Protein AF-A0AAV0N7Y0-F1 (afdb_monomer_lite)

Structure (mmCIF, N/CA/C/O backbone):
data_AF-A0AAV0N7Y0-F1
#
_entry.id   AF-A0AAV0N7Y0-F1
#
loop_
_atom_site.group_PDB
_atom_site.id
_atom_site.type_symbol
_atom_site.label_atom_id
_atom_site.label_alt_id
_atom_site.label_comp_id
_atom_site.label_asym_id
_atom_site.label_entity_id
_atom_site.label_seq_id
_atom_site.pdbx_PDB_ins_code
_atom_site.Cartn_x
_atom_site.Cartn_y
_atom_site.Cartn_z
_atom_site.occupancy
_atom_site.B_iso_or_equiv
_atom_site.auth_seq_id
_atom_site.auth_comp_id
_atom_site.auth_asym_id
_atom_site.auth_atom_id
_atom_site.pdbx_PDB_model_num
ATOM 1 N N . MET A 1 1 ? -19.569 27.156 -58.249 1.00 40.91 1 MET A N 1
ATOM 2 C CA . MET A 1 1 ? -18.918 26.024 -58.933 1.00 40.91 1 MET A CA 1
ATOM 3 C C . MET A 1 1 ? -17.431 26.319 -58.830 1.00 40.91 1 MET A C 1
ATOM 5 O O . MET A 1 1 ? -16.962 27.196 -59.534 1.00 40.91 1 MET A O 1
ATOM 9 N N . ASP A 1 2 ? -16.701 25.845 -57.829 1.00 35.22 2 ASP A N 1
ATOM 10 C CA . ASP A 1 2 ? -16.903 24.637 -57.034 1.00 35.22 2 ASP A CA 1
ATOM 11 C C . ASP A 1 2 ? -16.453 24.830 -55.584 1.00 35.22 2 ASP A C 1
ATOM 13 O O . ASP A 1 2 ? -15.404 25.410 -55.304 1.00 35.22 2 ASP A O 1
ATOM 17 N N . ASP A 1 3 ? -17.285 24.317 -54.683 1.00 39.31 3 ASP A N 1
ATOM 18 C CA . ASP A 1 3 ? -16.983 24.005 -53.296 1.00 39.31 3 ASP A CA 1
ATOM 19 C C . ASP A 1 3 ? -15.839 22.985 -53.203 1.00 39.31 3 ASP A C 1
ATOM 21 O O . ASP A 1 3 ? -15.825 21.982 -53.925 1.00 39.31 3 ASP A O 1
ATOM 25 N N . LYS A 1 4 ? -14.909 23.177 -52.261 1.00 45.03 4 LYS A N 1
ATOM 26 C CA . LYS A 1 4 ? -14.109 22.057 -51.754 1.00 45.03 4 LYS A CA 1
ATOM 27 C C . LYS A 1 4 ? -13.771 22.201 -50.273 1.00 45.03 4 LYS A C 1
ATOM 29 O O . LYS A 1 4 ? -12.776 22.787 -49.864 1.00 45.03 4 LYS A O 1
ATOM 34 N N . ASP A 1 5 ? -14.739 21.678 -49.544 1.00 37.09 5 ASP A N 1
ATOM 35 C CA . ASP A 1 5 ? -14.763 21.005 -48.255 1.00 37.09 5 ASP A CA 1
ATOM 36 C C . ASP A 1 5 ? -13.450 20.547 -47.574 1.00 37.09 5 ASP A C 1
ATOM 38 O O . ASP A 1 5 ? -12.485 20.107 -48.197 1.00 37.09 5 ASP A O 1
ATOM 42 N N . GLU A 1 6 ? -13.567 20.599 -46.245 1.00 42.22 6 GLU A N 1
ATOM 43 C CA . GLU A 1 6 ? -12.956 19.840 -45.152 1.00 42.22 6 GLU A CA 1
ATOM 44 C C . GLU A 1 6 ? -11.446 19.583 -45.052 1.00 42.22 6 GLU A C 1
ATOM 46 O O . GLU A 1 6 ? -10.811 18.821 -45.777 1.00 42.22 6 GLU A O 1
ATOM 51 N N . GLY A 1 7 ? -10.932 20.043 -43.911 1.00 34.88 7 GLY A N 1
ATOM 52 C CA . GLY A 1 7 ? -9.791 19.454 -43.224 1.00 34.88 7 GLY A CA 1
ATOM 53 C C . GLY A 1 7 ? -9.837 19.745 -41.728 1.00 34.88 7 GLY A C 1
ATOM 54 O O . GLY A 1 7 ? -8.829 20.137 -41.147 1.00 34.88 7 GLY A O 1
ATOM 55 N N . ALA A 1 8 ? -11.012 19.618 -41.096 1.00 42.00 8 ALA A N 1
ATOM 56 C CA . ALA A 1 8 ? -11.146 19.716 -39.647 1.00 42.00 8 ALA A CA 1
ATOM 57 C C . ALA A 1 8 ? -10.314 18.602 -38.993 1.00 42.00 8 ALA A C 1
ATOM 59 O O . ALA A 1 8 ? -10.708 17.435 -38.959 1.00 42.00 8 ALA A O 1
ATOM 60 N N . GLY A 1 9 ? -9.136 18.968 -38.484 1.00 43.12 9 GLY A N 1
ATOM 61 C CA . GLY A 1 9 ? -8.268 18.096 -37.706 1.00 43.12 9 GLY A CA 1
ATOM 62 C C . GLY A 1 9 ? -8.980 17.627 -36.441 1.00 43.12 9 GLY A C 1
ATOM 63 O O . GLY A 1 9 ? -8.865 18.243 -35.382 1.00 43.12 9 GLY A O 1
ATOM 64 N N . LYS A 1 10 ? -9.723 16.521 -36.544 1.00 45.56 10 LYS A N 1
ATOM 65 C CA . LYS A 1 10 ? -10.312 15.812 -35.409 1.00 45.56 10 LYS A CA 1
ATOM 66 C C . LYS A 1 10 ? -9.172 15.369 -34.491 1.00 45.56 10 LYS A C 1
ATOM 68 O O . LYS A 1 10 ? -8.509 14.364 -34.741 1.00 45.56 10 LYS A O 1
ATOM 73 N N . LYS A 1 11 ? -8.945 16.119 -33.405 1.00 46.97 11 LYS A N 1
ATOM 74 C CA . LYS A 1 11 ? -8.174 15.657 -32.244 1.00 46.97 11 LYS A CA 1
ATOM 75 C C . LYS A 1 11 ? -8.834 14.360 -31.777 1.00 46.97 11 LYS A C 1
ATOM 77 O O . LYS A 1 11 ? -9.927 14.386 -31.220 1.00 46.97 11 LYS A O 1
ATOM 82 N N . ALA A 1 12 ? -8.204 13.224 -32.066 1.00 48.22 12 ALA A N 1
ATOM 83 C CA . ALA A 1 12 ? -8.712 11.916 -31.680 1.00 48.22 12 ALA A CA 1
ATOM 84 C C . ALA A 1 12 ? -8.751 11.823 -30.149 1.00 48.22 12 ALA A C 1
ATOM 86 O O . ALA A 1 12 ? -7.730 11.550 -29.508 1.00 48.22 12 ALA A O 1
ATOM 87 N N . ALA A 1 13 ? -9.931 12.076 -29.578 1.00 55.59 13 ALA A N 1
ATOM 88 C CA . ALA A 1 13 ? -10.216 11.852 -28.173 1.00 55.59 13 ALA A CA 1
ATOM 89 C C . ALA A 1 13 ? -9.782 10.428 -27.800 1.00 55.59 13 ALA A C 1
ATOM 91 O O . ALA A 1 13 ? -9.996 9.472 -28.548 1.00 55.59 13 ALA A O 1
ATOM 92 N N . SER A 1 14 ? -9.108 10.295 -26.660 1.00 56.81 14 SER A N 1
ATOM 93 C CA . SER A 1 14 ? -8.819 8.992 -26.072 1.00 56.81 14 SER A CA 1
ATOM 94 C C . SER A 1 14 ? -10.151 8.309 -25.771 1.00 56.81 14 SER A C 1
ATOM 96 O O . SER A 1 14 ? -10.854 8.721 -24.854 1.00 56.81 14 SER A O 1
ATOM 98 N N . THR A 1 15 ? -10.545 7.319 -26.572 1.00 56.69 15 THR A N 1
ATOM 99 C CA . THR A 1 15 ? -11.752 6.541 -26.299 1.00 56.69 15 THR A CA 1
ATOM 100 C C . THR A 1 15 ? -11.531 5.746 -25.008 1.00 56.69 15 THR A C 1
ATOM 102 O O . THR A 1 15 ? -10.514 5.055 -24.890 1.00 56.69 15 THR A O 1
ATOM 105 N N . PRO A 1 16 ? -12.424 5.857 -24.007 1.00 60.66 16 PRO A N 1
ATOM 106 C CA . PRO A 1 16 ? -12.258 5.148 -22.746 1.00 60.66 16 PRO A CA 1
ATOM 107 C C . PRO A 1 16 ? -12.269 3.637 -23.000 1.00 60.66 16 PRO A C 1
ATOM 109 O O . PRO A 1 16 ? -13.202 3.094 -23.595 1.00 60.66 16 PRO A O 1
ATOM 112 N N . PHE A 1 17 ? -11.215 2.961 -22.548 1.00 64.38 17 PHE A N 1
ATOM 113 C CA . PHE A 1 17 ? -11.078 1.512 -22.627 1.00 64.38 17 PHE A CA 1
ATOM 114 C C . PHE A 1 17 ? -11.907 0.929 -21.474 1.00 64.38 17 PHE A C 1
ATOM 116 O O . PHE A 1 17 ? -11.456 0.897 -20.338 1.00 64.38 17 PHE A O 1
ATOM 123 N N . PHE A 1 18 ? -13.155 0.547 -21.757 1.00 74.06 18 PHE A N 1
ATOM 124 C CA . PHE A 1 18 ? -14.150 0.053 -20.788 1.00 74.06 18 PHE A CA 1
ATOM 125 C C . PHE A 1 18 ? -14.751 1.120 -19.841 1.00 74.06 18 PHE A C 1
ATOM 127 O O . PHE A 1 18 ? -14.381 1.218 -18.670 1.00 74.06 18 PHE A O 1
ATOM 134 N N . PRO A 1 19 ? -15.773 1.878 -20.287 1.00 79.94 19 PRO A N 1
ATOM 135 C CA . PRO A 1 19 ? -16.382 2.969 -19.511 1.00 79.94 19 PRO A CA 1
ATOM 136 C C . PRO A 1 19 ? -17.184 2.526 -18.270 1.00 79.94 19 PRO A C 1
ATOM 138 O O . PRO A 1 19 ? -17.617 3.374 -17.489 1.00 79.94 19 PRO A O 1
ATOM 141 N N . SER A 1 20 ? -17.405 1.221 -18.090 1.00 87.50 20 SER A N 1
ATOM 142 C CA . SER A 1 20 ? -18.219 0.658 -17.002 1.00 87.50 20 SER A CA 1
ATOM 143 C C . SER A 1 20 ? -17.467 -0.319 -16.098 1.00 87.50 20 SER A C 1
ATOM 145 O O . SER A 1 20 ? -18.064 -0.822 -15.148 1.00 87.50 20 SER A O 1
ATOM 147 N N . LEU A 1 21 ? -16.188 -0.600 -16.374 1.00 91.19 21 LEU A N 1
ATOM 148 C CA . LEU A 1 21 ? -15.407 -1.553 -15.587 1.00 91.19 21 LEU A CA 1
ATOM 149 C C . LEU A 1 21 ? -15.168 -0.997 -14.177 1.00 91.19 21 LEU A C 1
ATOM 151 O O . LEU A 1 21 ? -14.601 0.085 -14.034 1.00 91.19 21 LEU A O 1
ATOM 155 N N . LYS A 1 22 ? -15.612 -1.740 -13.159 1.00 92.75 22 LYS A N 1
ATOM 156 C CA . LYS A 1 22 ? -15.460 -1.383 -11.738 1.00 92.75 22 LYS A CA 1
ATOM 157 C C . LYS A 1 22 ? -14.330 -2.136 -11.053 1.00 92.75 22 LYS A C 1
ATOM 159 O O . LYS A 1 22 ? -13.682 -1.597 -10.166 1.00 92.75 22 LYS A O 1
ATOM 164 N N . GLU A 1 23 ? -14.083 -3.363 -11.482 1.00 94.50 23 GLU A N 1
ATOM 165 C CA . GLU A 1 23 ? -13.099 -4.247 -10.871 1.00 94.50 23 GLU A CA 1
ATOM 166 C C . GLU A 1 23 ? -12.198 -4.794 -11.975 1.00 94.50 23 GLU A C 1
ATOM 168 O O . GLU A 1 23 ? -12.686 -5.212 -13.028 1.00 94.50 23 GLU A O 1
ATOM 173 N N . LEU A 1 24 ? -10.886 -4.731 -11.758 1.00 92.19 24 LEU A N 1
ATOM 174 C CA . LEU A 1 24 ? -9.880 -5.248 -12.675 1.00 92.19 24 LEU A CA 1
ATOM 175 C C . LEU A 1 24 ? -8.892 -6.101 -11.891 1.00 92.19 24 LEU A C 1
ATOM 177 O O . LEU A 1 24 ? -8.271 -5.628 -10.941 1.00 92.19 24 LEU A O 1
ATOM 181 N N . GLU A 1 25 ? -8.724 -7.334 -12.345 1.00 93.25 25 GLU A N 1
ATOM 182 C CA . GLU A 1 25 ? -7.765 -8.282 -11.803 1.00 93.25 25 GLU A CA 1
ATOM 183 C C . GLU A 1 25 ? -6.785 -8.702 -12.902 1.00 93.25 25 GLU A C 1
ATOM 185 O O . GLU A 1 25 ? -7.189 -9.108 -13.993 1.00 93.25 25 GLU A O 1
ATOM 190 N N . LEU A 1 26 ? -5.489 -8.566 -12.626 1.00 90.44 26 LEU A N 1
ATOM 191 C CA . LEU A 1 26 ? -4.397 -8.936 -13.521 1.00 90.44 26 LEU A CA 1
ATOM 192 C C . LEU A 1 26 ? -3.495 -9.927 -12.791 1.00 90.44 26 LEU A C 1
ATOM 194 O O . LEU A 1 26 ? -2.686 -9.537 -11.952 1.00 90.44 26 LEU A O 1
ATOM 198 N N . CYS A 1 27 ? -3.633 -11.206 -13.122 1.00 91.75 27 CYS A N 1
ATOM 199 C CA . CYS A 1 27 ? -2.904 -12.292 -12.477 1.00 91.75 27 CYS A CA 1
ATOM 200 C C . CYS A 1 27 ? -1.977 -12.975 -13.479 1.00 91.75 27 CYS A C 1
ATOM 202 O O . CYS A 1 27 ? -2.389 -13.289 -14.594 1.00 91.75 27 CYS A O 1
ATOM 204 N N . GLN A 1 28 ? -0.718 -13.192 -13.085 1.00 89.12 28 GLN A N 1
ATOM 205 C CA . GLN A 1 28 ? 0.275 -13.934 -13.873 1.00 89.12 28 GLN A CA 1
ATOM 206 C C . GLN A 1 28 ? 0.403 -13.409 -15.312 1.00 89.12 28 GLN A C 1
ATOM 208 O O . GLN A 1 28 ? 0.398 -14.166 -16.281 1.00 89.12 28 GLN A O 1
ATOM 213 N N . CYS A 1 29 ? 0.518 -12.086 -15.459 1.00 86.56 29 CYS A N 1
ATOM 214 C CA . CYS A 1 29 ? 0.685 -11.430 -16.755 1.00 86.56 29 CYS A CA 1
ATOM 215 C C . CYS A 1 29 ? 2.150 -10.972 -16.949 1.00 86.56 29 CYS A C 1
ATOM 217 O O . CYS A 1 29 ? 2.445 -9.776 -16.868 1.00 86.56 29 CYS A O 1
ATOM 219 N N . PRO A 1 30 ? 3.104 -11.880 -17.249 1.00 74.88 30 PRO A N 1
ATOM 220 C CA . PRO A 1 30 ? 4.544 -11.586 -17.249 1.00 74.88 30 PRO A CA 1
ATOM 221 C C . PRO A 1 30 ? 4.983 -10.635 -18.367 1.00 74.88 30 PRO A C 1
ATOM 223 O O . PRO A 1 30 ? 6.084 -10.098 -18.335 1.00 74.88 30 PRO A O 1
ATOM 226 N N . ARG A 1 31 ? 4.140 -10.423 -19.384 1.00 75.88 31 ARG A N 1
ATOM 227 C CA . ARG A 1 31 ? 4.418 -9.527 -20.518 1.00 75.88 31 ARG A CA 1
ATOM 228 C C . ARG A 1 31 ? 3.572 -8.257 -20.490 1.00 75.88 31 ARG A C 1
ATOM 230 O O . ARG A 1 31 ? 3.548 -7.542 -21.493 1.00 75.88 31 ARG A O 1
ATOM 237 N N . LEU A 1 32 ? 2.876 -7.986 -19.383 1.00 74.44 32 LEU A N 1
ATOM 238 C CA . LEU A 1 32 ? 2.017 -6.817 -19.241 1.00 74.44 32 LEU A CA 1
ATOM 239 C C . LEU A 1 32 ? 2.862 -5.541 -19.203 1.00 74.44 32 LEU A C 1
ATOM 241 O O . LEU A 1 32 ? 3.289 -5.068 -18.155 1.00 74.44 32 LEU A O 1
ATOM 245 N N . LYS A 1 33 ? 3.114 -4.990 -20.387 1.00 70.19 33 LYS A N 1
ATOM 246 C CA . LYS A 1 33 ? 3.787 -3.709 -20.567 1.00 70.19 33 LYS A CA 1
ATOM 247 C C . LYS A 1 33 ? 2.737 -2.620 -20.703 1.00 70.19 33 LYS A C 1
ATOM 249 O O . LYS A 1 33 ? 1.821 -2.719 -21.519 1.00 70.19 33 LYS A O 1
ATOM 254 N N . GLY A 1 34 ? 2.912 -1.553 -19.942 1.00 63.59 34 GLY A N 1
ATOM 255 C CA . GLY A 1 34 ? 2.112 -0.353 -20.093 1.00 63.59 34 GLY A CA 1
ATOM 256 C C . GLY A 1 34 ? 2.387 0.335 -21.429 1.00 63.59 34 GLY A C 1
ATOM 257 O O . GLY A 1 34 ? 3.542 0.508 -21.831 1.00 63.59 34 GLY A O 1
ATOM 258 N N . ARG A 1 35 ? 1.340 0.743 -22.152 1.00 60.12 35 ARG A N 1
ATOM 259 C CA . ARG A 1 35 ? 1.509 1.472 -23.415 1.00 60.12 35 ARG A CA 1
ATOM 260 C C . ARG A 1 35 ? 1.889 2.926 -23.116 1.00 60.12 35 ARG A C 1
ATOM 262 O O . ARG A 1 35 ? 1.034 3.739 -22.795 1.00 60.12 35 ARG A O 1
ATOM 269 N N . ARG A 1 36 ? 3.164 3.278 -23.317 1.00 56.12 36 ARG A N 1
ATOM 270 C CA . ARG A 1 36 ? 3.740 4.620 -23.056 1.00 56.12 36 ARG A CA 1
ATOM 271 C C . ARG A 1 36 ? 3.044 5.800 -23.760 1.00 56.12 36 ARG A C 1
ATOM 273 O O . ARG A 1 36 ? 3.288 6.939 -23.397 1.00 56.12 36 ARG A O 1
ATOM 280 N N . ARG A 1 37 ? 2.230 5.555 -24.798 1.00 58.44 37 ARG A N 1
ATOM 281 C CA . ARG A 1 37 ? 1.635 6.616 -25.638 1.00 58.44 37 ARG A CA 1
ATOM 282 C C . ARG A 1 37 ? 0.199 6.994 -25.273 1.00 58.44 37 ARG A C 1
ATOM 284 O O . ARG A 1 37 ? -0.217 8.090 -25.623 1.00 58.44 37 ARG A O 1
ATOM 291 N N . LYS A 1 38 ? -0.548 6.106 -24.607 1.00 62.09 38 LYS A N 1
ATOM 292 C CA . LYS A 1 38 ? -1.887 6.375 -24.057 1.00 62.09 38 LYS A CA 1
ATOM 293 C C . LYS A 1 38 ? -2.105 5.438 -22.864 1.00 62.09 38 LYS A C 1
ATOM 295 O O . LYS A 1 38 ? -2.168 4.227 -23.101 1.00 62.09 38 LYS A O 1
ATOM 300 N N . PRO A 1 39 ? -2.183 5.946 -21.621 1.00 64.50 39 PRO A N 1
ATOM 301 C CA . PRO A 1 39 ? -2.522 5.105 -20.483 1.00 64.50 39 PRO A CA 1
ATOM 302 C C . PRO A 1 39 ? -3.920 4.519 -20.699 1.00 64.50 39 PRO A C 1
ATOM 304 O O . PRO A 1 39 ? -4.818 5.204 -21.191 1.00 64.50 39 PRO A O 1
ATOM 307 N N . LEU A 1 40 ? -4.102 3.241 -20.360 1.00 72.38 40 LEU A N 1
ATOM 308 C CA . LEU A 1 40 ? -5.439 2.652 -20.323 1.00 72.38 40 LEU A CA 1
ATOM 309 C C . LEU A 1 40 ? -6.247 3.419 -19.276 1.00 72.38 40 LEU A C 1
ATOM 311 O O . LEU A 1 40 ? -5.793 3.561 -18.142 1.00 72.38 40 LEU A O 1
ATOM 315 N N . GLN A 1 41 ? -7.397 3.956 -19.676 1.00 76.06 41 GLN A N 1
ATOM 316 C CA . GLN A 1 41 ? -8.235 4.769 -18.806 1.00 76.06 41 GLN A CA 1
ATOM 317 C C . GLN A 1 41 ? -9.433 3.946 -18.353 1.00 76.06 41 GLN A C 1
ATOM 319 O O . GLN A 1 41 ? -10.264 3.572 -19.179 1.00 76.06 41 GLN A O 1
ATOM 324 N N . PHE A 1 42 ? -9.529 3.718 -17.045 1.00 86.19 42 PHE A N 1
ATOM 325 C CA . PHE A 1 42 ? -10.653 3.037 -16.414 1.00 86.19 42 PHE A CA 1
ATOM 326 C C . PHE A 1 42 ? -11.434 4.040 -15.549 1.00 86.19 42 PHE A C 1
ATOM 328 O O . PHE A 1 42 ? -11.169 4.180 -14.355 1.00 86.19 42 PHE A O 1
ATOM 335 N N . PRO A 1 43 ? -12.387 4.784 -16.138 1.00 84.12 43 PRO A N 1
ATOM 336 C CA . PRO A 1 43 ? -13.026 5.928 -15.483 1.00 84.12 43 PRO A CA 1
ATOM 337 C C . PRO A 1 43 ? -13.998 5.560 -14.355 1.00 84.12 43 PRO A C 1
ATOM 339 O O . PRO A 1 43 ? -14.485 6.463 -13.687 1.00 84.12 43 PRO A O 1
ATOM 342 N N . LYS A 1 44 ? -14.332 4.274 -14.178 1.00 88.94 44 LYS A N 1
ATOM 343 C CA . LYS A 1 44 ? -15.223 3.784 -13.111 1.00 88.94 44 LYS A CA 1
ATOM 344 C C . LYS A 1 44 ? -14.588 2.699 -12.245 1.00 88.94 44 LYS A C 1
ATOM 346 O O . LYS A 1 44 ? -15.304 2.035 -11.498 1.00 88.94 44 LYS A O 1
ATOM 351 N N . LEU A 1 45 ? -13.272 2.507 -12.349 1.00 91.25 45 LEU A N 1
ATOM 352 C CA . LEU A 1 45 ? -12.576 1.491 -11.570 1.00 91.25 45 LEU A CA 1
ATOM 353 C C . LEU A 1 45 ? -12.606 1.876 -10.093 1.00 91.25 45 LEU A C 1
ATOM 355 O O . LEU A 1 45 ? -12.212 2.989 -9.751 1.00 91.25 45 LEU A O 1
ATOM 359 N N . SER A 1 46 ? -13.064 0.960 -9.248 1.00 93.56 46 SER A N 1
ATOM 360 C CA . SER A 1 46 ? -13.082 1.071 -7.790 1.00 93.56 46 SER A CA 1
ATOM 361 C C . SER A 1 46 ? -12.145 0.059 -7.130 1.00 93.56 46 SER A C 1
ATOM 363 O O . SER A 1 46 ? -11.606 0.350 -6.062 1.00 93.56 46 SER A O 1
ATOM 365 N N . LYS A 1 47 ? -11.902 -1.095 -7.770 1.00 95.19 47 LYS A N 1
ATOM 366 C CA . LYS A 1 47 ? -10.964 -2.122 -7.296 1.00 95.19 47 LYS A CA 1
ATOM 367 C C . LYS A 1 47 ? -9.938 -2.505 -8.354 1.00 95.19 47 LYS A C 1
ATOM 369 O O . LYS A 1 47 ? -10.297 -2.775 -9.503 1.00 95.19 47 LYS A O 1
ATOM 374 N N . LEU A 1 48 ? -8.679 -2.590 -7.944 1.00 93.94 48 LEU A N 1
A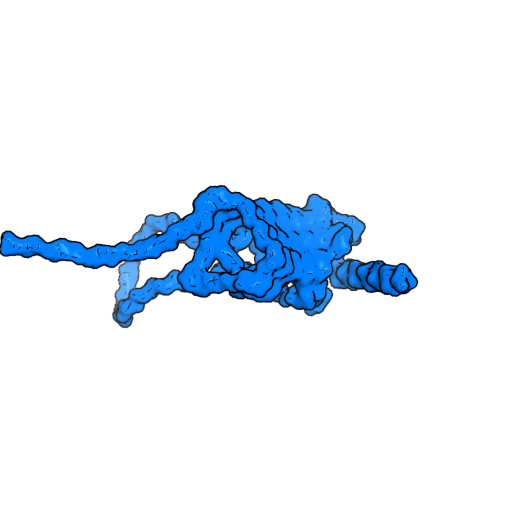TOM 375 C CA . LEU A 1 48 ? -7.570 -3.040 -8.776 1.00 93.94 48 LEU A CA 1
ATOM 376 C C . LEU A 1 48 ? -6.728 -4.067 -8.020 1.00 93.94 48 LEU A C 1
ATOM 378 O O . LEU A 1 48 ? -6.172 -3.757 -6.969 1.00 93.94 48 LEU A O 1
ATOM 382 N N . LEU A 1 49 ? -6.597 -5.264 -8.586 1.00 94.31 49 LEU A N 1
ATOM 383 C CA . LEU A 1 49 ? -5.707 -6.315 -8.100 1.00 94.31 49 LEU A CA 1
ATOM 384 C C . LEU A 1 49 ? -4.689 -6.645 -9.189 1.00 94.31 49 LEU A C 1
ATOM 386 O O . LEU A 1 49 ? -5.052 -6.958 -10.322 1.00 94.31 49 LEU A O 1
ATOM 390 N N . ILE A 1 50 ? -3.406 -6.578 -8.848 1.00 92.44 50 ILE A N 1
ATOM 391 C CA . ILE A 1 50 ? -2.304 -6.980 -9.721 1.00 92.44 50 ILE A CA 1
ATOM 392 C C . ILE A 1 50 ? -1.438 -7.988 -8.967 1.00 92.44 50 ILE A C 1
ATOM 394 O O . ILE A 1 50 ? -0.878 -7.664 -7.920 1.00 92.44 50 ILE A O 1
ATOM 398 N N . ALA A 1 51 ? -1.320 -9.204 -9.495 1.00 93.31 51 ALA A N 1
ATOM 399 C CA . ALA A 1 51 ? -0.550 -10.285 -8.895 1.00 93.31 51 ALA A CA 1
ATOM 400 C C . ALA A 1 51 ? 0.398 -10.945 -9.906 1.00 93.31 51 ALA A C 1
ATOM 402 O O . ALA A 1 51 ? 0.012 -11.238 -11.040 1.00 93.31 51 ALA A O 1
ATOM 403 N N . HIS A 1 52 ? 1.633 -11.229 -9.485 1.00 90.31 52 HIS A N 1
ATOM 404 C CA . HIS A 1 52 ? 2.638 -11.937 -10.291 1.00 90.31 52 HIS A CA 1
ATOM 405 C C . HIS A 1 52 ? 2.909 -11.272 -11.658 1.00 90.31 52 HIS A C 1
ATOM 407 O O . HIS A 1 52 ? 3.046 -11.941 -12.686 1.00 90.31 52 HIS A O 1
ATOM 413 N N . CYS A 1 53 ? 2.958 -9.935 -11.682 1.00 88.12 53 CYS A N 1
ATOM 414 C CA . CYS A 1 53 ? 3.180 -9.113 -12.874 1.00 88.12 53 CYS A CA 1
ATOM 415 C C . CYS A 1 53 ? 4.527 -8.372 -12.779 1.00 88.12 53 CYS A C 1
ATOM 417 O O . CYS A 1 53 ? 4.590 -7.159 -12.579 1.00 88.12 53 CYS A O 1
ATOM 419 N N . PHE A 1 54 ? 5.629 -9.110 -12.920 1.00 80.31 54 PHE A N 1
ATOM 420 C CA . PHE A 1 54 ? 6.987 -8.606 -12.660 1.00 80.31 54 PHE A CA 1
ATOM 421 C C . PHE A 1 54 ? 7.502 -7.563 -13.667 1.00 80.31 54 PHE A C 1
ATOM 423 O O . PHE A 1 54 ? 8.344 -6.743 -13.324 1.00 80.31 54 PHE A O 1
ATOM 430 N N . VAL A 1 55 ? 6.990 -7.559 -14.903 1.00 80.88 55 VAL A N 1
ATOM 431 C CA . VAL A 1 55 ? 7.427 -6.638 -15.978 1.00 80.88 55 VAL A CA 1
ATOM 432 C C . VAL A 1 55 ? 6.461 -5.455 -16.133 1.00 80.88 55 VAL A C 1
ATOM 434 O O . VAL A 1 55 ? 6.409 -4.812 -17.182 1.00 80.88 55 VAL A O 1
ATOM 437 N N . LEU A 1 56 ? 5.662 -5.161 -15.103 1.00 78.88 56 LEU A N 1
ATOM 438 C CA . LEU A 1 56 ? 4.755 -4.021 -15.130 1.00 78.88 56 LEU A CA 1
ATOM 439 C C . LEU A 1 56 ? 5.571 -2.724 -15.215 1.00 78.88 56 LEU A C 1
ATOM 441 O O . LEU A 1 56 ? 6.332 -2.396 -14.313 1.00 78.88 56 LEU A O 1
ATOM 445 N N . THR A 1 57 ? 5.421 -1.987 -16.317 1.00 77.06 57 THR A N 1
ATOM 446 C CA . THR A 1 57 ? 6.174 -0.742 -16.563 1.00 77.06 57 THR A CA 1
ATOM 447 C C . THR A 1 57 ? 5.365 0.530 -16.326 1.00 77.06 57 THR A C 1
ATOM 449 O O . THR A 1 57 ? 5.927 1.618 -16.396 1.00 77.06 57 THR A O 1
ATOM 452 N N . SER A 1 58 ? 4.045 0.426 -16.157 1.00 75.81 58 SER A N 1
ATOM 453 C CA . SER A 1 58 ? 3.186 1.548 -15.767 1.00 75.81 58 SER A CA 1
ATOM 454 C C . SER A 1 58 ? 1.854 1.041 -15.220 1.00 75.81 58 SER A C 1
ATOM 456 O O . SER A 1 58 ? 1.360 0.001 -15.658 1.00 75.81 58 SER A O 1
ATOM 458 N N . MET A 1 59 ? 1.244 1.812 -14.322 1.00 78.06 59 MET A N 1
ATOM 459 C CA . MET A 1 59 ? -0.134 1.601 -13.885 1.00 78.06 59 MET A CA 1
ATOM 460 C C . MET A 1 59 ? -1.114 2.202 -14.902 1.00 78.06 59 MET A C 1
ATOM 462 O O . MET A 1 59 ? -0.767 3.154 -15.611 1.00 78.06 59 MET A O 1
ATOM 466 N N . PRO A 1 60 ? -2.332 1.657 -15.025 1.00 75.62 60 PRO A N 1
ATOM 467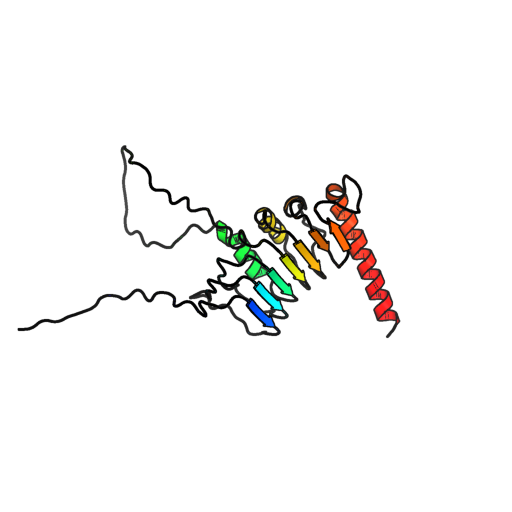 C CA . PRO A 1 60 ? -3.387 2.334 -15.761 1.00 75.62 60 PRO A CA 1
ATOM 468 C C . PRO A 1 60 ? -3.853 3.606 -15.036 1.00 75.62 60 PRO A C 1
ATOM 470 O O . PRO A 1 60 ? -3.571 3.805 -13.861 1.00 75.62 60 PRO A O 1
ATOM 473 N N . SER A 1 61 ? -4.586 4.475 -15.732 1.00 78.00 61 SER A N 1
ATOM 474 C CA . SER A 1 61 ? -5.233 5.629 -15.106 1.00 78.00 61 SER A CA 1
ATOM 475 C C . SER A 1 61 ? -6.585 5.208 -14.531 1.00 78.00 61 SER A C 1
ATOM 477 O O . SER A 1 61 ? -7.447 4.706 -15.258 1.00 78.00 61 SER A O 1
ATOM 479 N N . PHE A 1 62 ? -6.775 5.424 -13.232 1.00 84.31 62 PHE A N 1
ATOM 480 C CA . PHE A 1 62 ? -7.988 5.065 -12.494 1.00 84.31 62 PHE A CA 1
ATOM 481 C C . PHE A 1 62 ? -8.459 6.234 -11.615 1.00 84.31 62 PHE A C 1
ATOM 483 O O . PHE A 1 62 ? -8.373 6.186 -10.391 1.00 84.31 62 PHE A O 1
ATOM 490 N N . PRO A 1 63 ? -9.001 7.310 -12.211 1.00 79.88 63 PRO A N 1
ATOM 491 C CA . PRO A 1 63 ? -9.347 8.537 -11.489 1.00 79.88 63 PRO A CA 1
ATOM 492 C C . PRO A 1 63 ? -10.459 8.368 -10.445 1.00 79.88 63 PRO A C 1
ATOM 494 O O . PRO A 1 63 ? -10.827 9.353 -9.812 1.00 79.88 63 PRO A O 1
ATOM 497 N N . THR A 1 64 ? -11.042 7.180 -10.287 1.00 85.75 64 THR A N 1
ATOM 498 C CA . THR A 1 64 ? -12.126 6.870 -9.343 1.00 85.75 64 THR A CA 1
ATOM 499 C C . THR A 1 64 ? -11.782 5.750 -8.369 1.00 85.75 64 THR A C 1
ATOM 501 O O . THR A 1 64 ? -12.679 5.325 -7.653 1.00 85.75 64 THR A O 1
ATOM 504 N N . LEU A 1 65 ? -10.535 5.260 -8.345 1.00 90.69 65 LEU A N 1
ATOM 505 C CA . LEU A 1 65 ? -10.156 4.133 -7.492 1.00 90.69 65 LEU A CA 1
ATOM 506 C C . LEU A 1 65 ? -10.357 4.500 -6.020 1.00 90.69 65 LEU A C 1
ATOM 508 O O . LEU A 1 65 ? -9.564 5.250 -5.454 1.00 90.69 65 LEU A O 1
ATOM 512 N N . ASP A 1 66 ? -11.436 4.001 -5.424 1.00 91.88 66 ASP A N 1
ATOM 513 C CA . ASP A 1 66 ? -11.888 4.407 -4.097 1.00 91.88 66 ASP A CA 1
ATOM 514 C C . ASP A 1 66 ? -12.021 3.259 -3.101 1.00 91.88 66 ASP A C 1
ATOM 516 O O . ASP A 1 66 ? -12.008 3.479 -1.888 1.00 91.88 66 ASP A O 1
ATOM 520 N N . MET A 1 67 ? -12.104 2.025 -3.590 1.00 94.00 67 MET A N 1
ATOM 521 C CA . MET A 1 67 ? -12.330 0.867 -2.750 1.00 94.00 67 MET A CA 1
ATOM 522 C C . MET A 1 67 ? -11.016 0.178 -2.405 1.00 94.00 67 MET A C 1
ATOM 524 O O . MET A 1 67 ? -10.580 0.267 -1.261 1.00 94.00 67 MET A O 1
ATOM 528 N N . GLU A 1 68 ? -10.376 -0.495 -3.355 1.00 95.38 68 GLU A N 1
ATOM 529 C CA . GLU A 1 68 ? -9.264 -1.391 -3.029 1.00 95.38 68 GLU A CA 1
ATOM 530 C C . GLU A 1 68 ? -8.156 -1.370 -4.082 1.00 95.38 68 GLU A C 1
ATOM 532 O O . GLU A 1 68 ? -8.415 -1.447 -5.285 1.00 95.38 68 GLU A O 1
ATOM 537 N N . LEU A 1 69 ? -6.912 -1.313 -3.608 1.00 94.75 69 LEU A N 1
ATOM 538 C CA . LEU A 1 69 ? -5.716 -1.513 -4.412 1.00 94.75 69 LEU A CA 1
ATOM 539 C C . LEU A 1 69 ? -4.876 -2.636 -3.803 1.00 94.75 69 LEU A C 1
ATOM 541 O O . LEU A 1 69 ? -4.411 -2.523 -2.670 1.00 94.75 69 LEU A O 1
ATOM 545 N N . VAL A 1 70 ? -4.659 -3.702 -4.569 1.00 94.94 70 VAL A N 1
ATOM 546 C CA . VAL A 1 70 ? -3.842 -4.849 -4.167 1.00 94.94 70 VAL A CA 1
ATOM 547 C C . VAL A 1 70 ? -2.705 -5.051 -5.164 1.00 94.94 70 VAL A C 1
ATOM 549 O O . VAL A 1 70 ? -2.947 -5.232 -6.357 1.00 94.94 70 VAL A O 1
ATOM 552 N N . LEU A 1 71 ? -1.469 -5.079 -4.672 1.00 93.06 71 LEU A N 1
ATOM 553 C CA . LEU A 1 71 ? -0.270 -5.374 -5.452 1.00 93.06 71 LEU A CA 1
ATOM 554 C C . LEU A 1 71 ? 0.484 -6.545 -4.808 1.00 93.06 71 LEU A C 1
ATOM 556 O O . LEU A 1 71 ? 0.987 -6.417 -3.697 1.00 93.06 71 LEU A O 1
ATOM 560 N N . ARG A 1 72 ? 0.561 -7.692 -5.489 1.00 92.94 72 ARG A N 1
ATOM 561 C CA . ARG A 1 72 ? 1.245 -8.900 -4.993 1.00 92.94 72 ARG A CA 1
ATOM 562 C C . ARG A 1 72 ? 2.350 -9.337 -5.940 1.00 92.94 72 ARG A C 1
ATOM 564 O O . ARG A 1 72 ? 2.089 -9.491 -7.134 1.00 92.94 72 ARG A O 1
ATOM 571 N N . SER A 1 73 ? 3.557 -9.567 -5.430 1.00 90.19 73 SER A N 1
ATOM 572 C CA . SER A 1 73 ? 4.691 -10.123 -6.185 1.00 90.19 73 SER A CA 1
ATOM 573 C C . SER A 1 73 ? 4.820 -9.504 -7.581 1.00 90.19 73 SER A C 1
ATOM 575 O O . SER A 1 73 ? 4.786 -10.193 -8.597 1.00 90.19 73 SER A O 1
ATOM 577 N N . SER A 1 74 ? 4.814 -8.175 -7.639 1.00 87.31 74 SER A N 1
ATOM 578 C CA . SER A 1 74 ? 4.771 -7.389 -8.876 1.00 87.31 74 SER A CA 1
ATOM 579 C C . SER A 1 74 ? 5.714 -6.196 -8.753 1.00 87.31 74 SER A C 1
ATOM 581 O O . SER A 1 74 ? 6.105 -5.829 -7.651 1.00 87.31 74 SER A O 1
ATOM 583 N N . GLY A 1 75 ? 6.088 -5.567 -9.868 1.00 83.19 75 GLY A N 1
ATOM 584 C CA . GLY A 1 75 ? 6.948 -4.381 -9.809 1.00 83.19 75 GLY A CA 1
ATOM 585 C C . GLY A 1 75 ? 6.281 -3.227 -9.043 1.00 83.19 75 GLY A C 1
ATOM 586 O O . GLY A 1 75 ? 5.156 -2.853 -9.370 1.00 83.19 75 GLY A O 1
ATOM 587 N N . ILE A 1 76 ? 6.977 -2.645 -8.057 1.00 84.50 76 ILE A N 1
ATOM 588 C CA . ILE A 1 76 ? 6.482 -1.510 -7.248 1.00 84.50 76 ILE A CA 1
ATOM 589 C C . ILE A 1 76 ? 6.673 -0.148 -7.932 1.00 84.50 76 ILE A C 1
ATOM 591 O O . ILE A 1 76 ? 5.904 0.779 -7.697 1.00 84.50 76 ILE A O 1
ATOM 595 N N . GLN A 1 77 ? 7.660 -0.032 -8.827 1.00 85.94 77 GLN A N 1
ATOM 596 C CA . GLN A 1 77 ? 8.001 1.215 -9.530 1.00 85.94 77 GLN A CA 1
ATOM 597 C C . GLN A 1 77 ? 6.796 1.906 -10.198 1.00 85.94 77 GLN A C 1
ATOM 599 O O . GLN A 1 77 ? 6.586 3.088 -9.951 1.00 85.94 77 GLN A O 1
ATOM 604 N N . PRO A 1 78 ? 5.908 1.201 -10.927 1.00 82.81 78 PRO A N 1
ATOM 605 C CA . PRO A 1 78 ? 4.696 1.807 -11.483 1.00 82.81 78 PRO A CA 1
ATOM 606 C C . PRO A 1 78 ? 3.769 2.461 -10.453 1.00 82.81 78 PRO A C 1
ATOM 608 O O . PRO A 1 78 ? 3.068 3.427 -10.766 1.00 82.81 78 PRO A O 1
ATOM 611 N N . LEU A 1 79 ? 3.715 1.909 -9.239 1.00 85.31 79 LEU A N 1
ATOM 612 C CA . LEU A 1 79 ? 2.909 2.456 -8.158 1.00 85.31 79 LEU A CA 1
ATOM 613 C C . LEU A 1 79 ? 3.579 3.695 -7.554 1.00 85.31 79 LEU A C 1
ATOM 615 O O . LEU A 1 79 ? 2.887 4.670 -7.285 1.00 85.31 79 LEU A O 1
ATOM 619 N N . LEU A 1 80 ? 4.905 3.693 -7.415 1.00 83.81 80 LEU A N 1
ATOM 620 C CA . LEU A 1 80 ? 5.678 4.863 -6.980 1.00 83.81 80 LEU A CA 1
ATOM 621 C C . LEU A 1 80 ? 5.580 6.008 -7.978 1.00 83.81 80 LEU A C 1
ATOM 623 O O . LEU A 1 80 ? 5.312 7.132 -7.575 1.00 83.81 80 LEU A O 1
ATOM 627 N N . ASP A 1 81 ? 5.701 5.716 -9.274 1.00 81.56 81 ASP A N 1
ATOM 628 C CA . ASP A 1 81 ? 5.468 6.692 -10.339 1.00 81.56 81 ASP A CA 1
ATOM 629 C C . ASP A 1 81 ? 4.062 7.284 -10.216 1.00 81.56 81 ASP A C 1
ATOM 631 O O . ASP A 1 81 ? 3.872 8.491 -10.332 1.00 81.56 81 ASP A O 1
ATOM 635 N N . THR A 1 82 ? 3.068 6.437 -9.921 1.00 81.69 82 THR A N 1
ATOM 636 C CA . THR A 1 82 ? 1.702 6.894 -9.656 1.00 81.69 82 THR A CA 1
ATOM 637 C C . THR A 1 82 ? 1.680 7.837 -8.462 1.00 81.69 82 THR A C 1
ATOM 639 O O . THR A 1 82 ? 1.233 8.963 -8.608 1.00 81.69 82 THR A O 1
ATOM 642 N N . LEU A 1 83 ? 2.239 7.449 -7.320 1.00 78.12 83 LEU A N 1
ATOM 643 C CA . LEU A 1 83 ? 2.348 8.297 -6.129 1.00 78.12 83 LEU A CA 1
ATOM 644 C C . LEU A 1 83 ? 3.126 9.611 -6.379 1.00 78.12 83 LEU A C 1
ATOM 646 O O . LEU A 1 83 ? 2.812 10.638 -5.782 1.00 78.12 83 LEU A O 1
ATOM 650 N N . ALA A 1 84 ? 4.114 9.622 -7.273 1.00 72.00 84 ALA A N 1
ATOM 651 C CA . ALA A 1 84 ? 4.951 10.788 -7.558 1.00 72.00 84 ALA A CA 1
ATOM 652 C C . ALA A 1 84 ? 4.339 11.768 -8.579 1.00 72.00 84 ALA A C 1
ATOM 654 O O . ALA A 1 84 ? 4.746 12.930 -8.634 1.00 72.00 84 ALA A O 1
ATOM 655 N N . MET A 1 85 ? 3.348 11.344 -9.374 1.00 61.03 85 MET A N 1
ATOM 656 C CA . MET A 1 85 ? 2.801 12.122 -10.500 1.00 61.03 85 MET A CA 1
ATOM 657 C C . MET A 1 85 ? 2.082 13.435 -10.120 1.00 61.03 85 MET A C 1
ATOM 659 O O . MET A 1 85 ? 1.692 14.186 -11.011 1.00 61.03 85 MET A O 1
ATOM 663 N N . SER A 1 86 ? 1.953 13.780 -8.836 1.00 50.25 86 SER A N 1
ATOM 664 C CA . SER A 1 86 ? 1.378 15.062 -8.390 1.00 50.25 86 SER A CA 1
ATOM 665 C C . SER A 1 86 ? 2.306 16.275 -8.496 1.00 50.25 86 SER A C 1
ATOM 667 O O . SER A 1 86 ? 1.852 17.388 -8.249 1.00 50.25 86 SER A O 1
ATOM 669 N N . SER A 1 87 ? 3.572 16.097 -8.884 1.00 40.19 87 SER A N 1
ATOM 670 C CA . SER A 1 87 ? 4.512 17.208 -9.109 1.00 40.19 87 SER A CA 1
ATOM 671 C C . SER A 1 87 ? 4.680 17.599 -10.581 1.00 40.19 87 SER A C 1
ATOM 673 O O . SER A 1 87 ? 5.207 18.670 -10.873 1.00 40.19 87 SER A O 1
ATOM 675 N N . ALA A 1 88 ? 4.195 16.788 -11.527 1.00 38.28 88 ALA A N 1
ATOM 676 C CA . ALA A 1 88 ? 4.277 17.086 -12.955 1.00 38.28 88 ALA A CA 1
ATOM 677 C C . ALA A 1 88 ? 3.047 17.878 -13.427 1.00 38.28 88 ALA A C 1
ATOM 679 O O . ALA A 1 88 ? 2.290 17.442 -14.295 1.00 38.28 88 ALA A O 1
ATOM 680 N N . GLY A 1 89 ? 2.869 19.076 -12.867 1.00 38.38 89 GLY A N 1
ATOM 681 C CA . GLY A 1 89 ? 2.095 20.137 -13.502 1.00 38.38 89 GLY A CA 1
ATOM 682 C C . GLY A 1 89 ? 2.797 20.576 -14.786 1.00 38.38 89 GLY A C 1
ATOM 683 O O . GLY A 1 89 ? 3.474 21.592 -14.814 1.00 38.38 89 GLY A O 1
ATOM 684 N N . HIS A 1 90 ? 2.705 19.774 -15.841 1.00 33.91 90 HIS A N 1
ATOM 685 C CA . HIS A 1 90 ? 3.055 20.189 -17.193 1.00 33.91 90 HIS A CA 1
ATOM 686 C C . HIS A 1 90 ? 2.162 19.435 -18.175 1.00 33.91 90 HIS A C 1
ATOM 688 O O . HIS A 1 90 ? 2.548 18.472 -18.841 1.00 33.91 90 HIS A O 1
ATOM 694 N N . ILE A 1 91 ? 0.926 19.920 -18.287 1.00 37.75 91 ILE A N 1
ATOM 695 C CA . ILE A 1 91 ? 0.226 19.833 -19.560 1.00 37.75 91 ILE A CA 1
ATOM 696 C C . ILE A 1 91 ? 1.130 20.535 -20.574 1.00 37.75 91 ILE A C 1
ATOM 698 O O . ILE A 1 91 ? 1.413 21.726 -20.475 1.00 37.75 91 ILE A O 1
ATOM 702 N N . ASN A 1 92 ? 1.650 19.759 -21.518 1.00 38.56 92 ASN A N 1
ATOM 703 C CA . ASN A 1 92 ? 2.450 20.250 -22.625 1.00 38.56 92 ASN A CA 1
ATOM 704 C C . ASN A 1 92 ? 1.535 21.057 -23.563 1.00 38.56 92 ASN A C 1
ATOM 706 O O . ASN A 1 92 ? 0.947 20.506 -24.496 1.00 38.56 92 ASN A O 1
ATOM 710 N N . VAL A 1 93 ? 1.365 22.348 -23.279 1.00 32.47 93 VAL A N 1
ATOM 711 C CA . VAL A 1 93 ? 0.801 23.319 -24.220 1.00 32.47 93 VAL A CA 1
ATOM 712 C C . VAL A 1 93 ? 1.989 23.928 -24.974 1.00 32.47 93 VAL A C 1
ATOM 714 O O . VAL A 1 93 ? 2.868 24.501 -24.330 1.00 32.47 93 VAL A O 1
ATOM 717 N N . PRO A 1 94 ? 2.093 23.793 -26.308 1.00 40.06 94 PRO A N 1
ATOM 718 C CA . PRO A 1 94 ? 3.182 24.408 -27.050 1.00 40.06 94 PRO A CA 1
ATOM 719 C C . PRO A 1 94 ? 2.865 25.897 -27.213 1.00 40.06 94 PRO A C 1
ATOM 721 O O . PRO A 1 94 ? 2.213 26.292 -28.175 1.00 40.06 94 PRO A O 1
ATOM 724 N N . SER A 1 95 ? 3.294 26.724 -26.261 1.00 32.38 95 SER A N 1
ATOM 725 C CA . SER A 1 95 ? 3.233 28.179 -26.412 1.00 32.38 95 SER A CA 1
ATOM 726 C C . SER A 1 95 ? 4.520 28.673 -27.054 1.00 32.38 95 SER A C 1
ATOM 728 O O . SER A 1 95 ? 5.585 28.750 -26.446 1.00 32.38 95 SER A O 1
ATOM 730 N N . THR A 1 96 ? 4.396 28.960 -28.341 1.00 43.16 96 THR A N 1
ATOM 731 C CA . THR A 1 96 ? 5.364 29.663 -29.170 1.00 43.16 96 THR A CA 1
ATOM 732 C C . THR A 1 96 ? 5.542 31.116 -28.718 1.00 43.16 96 THR A C 1
ATOM 734 O O . THR A 1 96 ? 4.555 31.809 -28.503 1.00 43.16 96 THR A O 1
ATOM 737 N N . ALA A 1 97 ? 6.803 31.558 -28.721 1.00 37.75 97 ALA A N 1
ATOM 738 C CA . ALA A 1 97 ? 7.292 32.936 -28.873 1.00 37.75 97 ALA A CA 1
ATOM 739 C C . ALA A 1 97 ? 7.085 33.962 -27.728 1.00 37.75 97 ALA A C 1
ATOM 741 O O . ALA A 1 97 ? 6.031 34.554 -27.549 1.00 37.75 97 ALA A O 1
ATOM 742 N N . SER A 1 98 ? 8.204 34.207 -27.037 1.00 36.47 98 SER A N 1
ATOM 743 C CA . SER A 1 98 ? 8.914 35.488 -26.856 1.00 36.47 98 SER A CA 1
ATOM 744 C C . SER A 1 98 ? 8.215 36.777 -26.370 1.00 36.47 98 SER A C 1
ATOM 746 O O . SER A 1 98 ? 7.408 37.384 -27.058 1.00 36.47 98 SER A O 1
ATOM 748 N N . CYS A 1 99 ? 8.801 37.257 -25.261 1.00 31.73 99 CYS A N 1
ATOM 749 C CA . CYS A 1 99 ? 9.304 38.606 -24.940 1.00 31.73 99 CYS A CA 1
ATOM 750 C C . CYS A 1 99 ? 8.379 39.760 -24.467 1.00 31.73 99 CYS A C 1
ATOM 752 O O . CYS A 1 99 ? 7.579 40.308 -25.214 1.00 31.73 99 CYS A O 1
ATOM 754 N N . SER A 1 100 ? 8.732 40.216 -23.250 1.00 36.62 100 SER A N 1
ATOM 755 C CA . SER A 1 100 ? 8.855 41.607 -22.764 1.00 36.62 100 SER A CA 1
ATOM 756 C C . SER A 1 100 ? 7.654 42.327 -22.120 1.00 36.62 100 SER A C 1
ATOM 758 O O . SER A 1 100 ? 6.824 42.930 -22.782 1.00 36.62 100 SER A O 1
ATOM 760 N N . SER A 1 101 ? 7.720 42.353 -20.781 1.00 40.47 101 SER A N 1
ATOM 761 C CA . SER A 1 101 ? 7.628 43.508 -19.863 1.00 40.47 101 SER A CA 1
ATOM 762 C C . SER A 1 101 ? 6.388 44.426 -19.802 1.00 40.47 101 SER A C 1
ATOM 764 O O . SER A 1 101 ? 6.178 45.290 -20.644 1.00 40.47 101 SER A O 1
ATOM 766 N N . SER A 1 102 ? 5.768 44.360 -18.612 1.00 41.12 102 SER A N 1
ATOM 767 C CA . SER A 1 102 ? 5.249 45.460 -17.770 1.00 41.12 102 SER A CA 1
ATOM 768 C C . SER A 1 102 ? 3.831 46.012 -17.993 1.00 41.12 102 SER A C 1
ATOM 770 O O . SER A 1 102 ? 3.617 46.897 -18.815 1.00 41.12 102 SER A O 1
ATOM 772 N N . SER A 1 103 ? 2.931 45.651 -17.063 1.00 39.72 103 SER A N 1
ATOM 773 C CA . SER A 1 103 ? 2.211 46.531 -16.098 1.00 39.72 103 SER A CA 1
ATOM 774 C C . SER A 1 103 ? 0.715 46.199 -15.971 1.00 39.72 103 SER A C 1
ATOM 776 O O . SER A 1 103 ? -0.014 46.302 -16.947 1.00 39.72 103 SER A O 1
ATOM 778 N N . SER A 1 104 ? 0.290 45.871 -14.737 1.00 41.12 104 SER A N 1
ATOM 779 C CA . SER A 1 104 ? -1.044 46.068 -14.111 1.00 41.12 104 SER A CA 1
ATOM 780 C C . SER A 1 104 ? -2.292 45.952 -15.004 1.00 41.12 104 SER A C 1
ATOM 782 O O . SER A 1 104 ? -2.551 46.805 -15.841 1.00 41.12 104 SER A O 1
ATOM 784 N N . SER A 1 105 ? -3.241 45.051 -14.765 1.00 37.22 105 SER A N 1
ATOM 785 C CA . SER A 1 105 ? -4.128 45.020 -13.590 1.00 37.22 105 SER A CA 1
ATOM 786 C C . SER A 1 105 ? -5.135 43.865 -13.763 1.00 37.22 105 SER A C 1
ATOM 788 O O . SER A 1 105 ? -5.358 43.401 -14.879 1.00 37.22 105 SER A O 1
ATOM 790 N N . SER A 1 106 ? -5.685 43.372 -12.650 1.00 40.50 106 SER A N 1
ATOM 791 C CA . SER A 1 106 ? -6.550 42.184 -12.538 1.00 40.50 106 SER A CA 1
ATOM 792 C C . SER A 1 106 ? -7.718 42.127 -13.533 1.00 40.50 106 SER A C 1
ATOM 794 O O . SER A 1 106 ? -8.231 43.163 -13.955 1.00 40.50 106 SER A O 1
ATOM 796 N N . PRO A 1 107 ? -8.267 40.920 -13.762 1.00 40.38 107 PRO A N 1
ATOM 797 C CA . PRO A 1 107 ? -9.616 40.717 -13.230 1.00 40.38 107 PRO A CA 1
ATOM 798 C C . PRO A 1 107 ? -9.892 39.324 -12.629 1.00 40.38 107 PRO A C 1
ATOM 800 O O . PRO A 1 107 ? -9.401 38.299 -13.083 1.00 40.38 107 PRO A O 1
ATOM 803 N N . SER A 1 108 ? -10.718 39.370 -11.583 1.00 30.23 108 SER A N 1
ATOM 804 C CA . SER A 1 108 ? -11.810 38.476 -11.176 1.00 30.23 108 SER A CA 1
ATOM 805 C C . SER A 1 108 ? -11.832 36.988 -11.553 1.00 30.23 108 SER A C 1
ATOM 807 O O . SER A 1 108 ? -11.891 36.610 -12.716 1.00 30.23 108 SER A O 1
ATOM 809 N N . SER A 1 109 ? -12.005 36.189 -10.492 1.00 43.28 109 SER A N 1
ATOM 810 C CA . SER A 1 109 ? -12.787 34.950 -10.376 1.00 43.28 109 SER A CA 1
ATOM 811 C C . SER A 1 109 ? -12.986 34.093 -11.625 1.00 43.28 109 SER A C 1
ATOM 813 O O . SER A 1 109 ? -13.881 34.329 -12.432 1.00 43.28 109 SER A O 1
ATOM 815 N N . SER A 1 110 ? -12.314 32.946 -11.631 1.00 35.75 110 SER A N 1
ATOM 816 C CA . SER A 1 110 ? -12.943 31.676 -11.990 1.00 35.75 110 SER A CA 1
ATOM 817 C C . SER A 1 110 ? -12.337 30.577 -11.125 1.00 35.75 110 SER A C 1
ATOM 819 O O . SER A 1 110 ? -11.123 30.408 -11.060 1.00 35.75 110 SER A O 1
ATOM 821 N N . SER A 1 111 ? -13.209 29.899 -10.382 1.00 41.75 111 SER A N 1
ATOM 822 C CA . SER A 1 111 ? -12.882 28.699 -9.624 1.00 41.75 111 SER A CA 1
ATOM 823 C C . SER A 1 111 ? -12.532 27.582 -10.592 1.00 41.75 111 SER A C 1
ATOM 825 O O . SER A 1 111 ? -13.418 26.897 -11.079 1.00 41.75 111 SER A O 1
ATOM 827 N N . GLU A 1 112 ? -11.250 27.365 -10.813 1.00 42.50 112 GLU A N 1
ATOM 828 C CA . GLU A 1 112 ? -10.721 26.029 -11.037 1.00 42.50 112 GLU A CA 1
ATOM 829 C C . GLU A 1 112 ? -9.524 25.931 -10.112 1.00 42.50 112 GLU A C 1
ATOM 831 O O . GLU A 1 112 ? -8.381 26.173 -10.486 1.00 42.50 112 GLU A O 1
ATOM 836 N N . VAL A 1 113 ? -9.809 25.662 -8.835 1.00 38.66 113 VAL A N 1
ATOM 837 C CA . VAL A 1 113 ? -8.778 25.108 -7.969 1.00 38.66 113 VAL A CA 1
ATOM 838 C C . VAL A 1 113 ? -8.423 23.794 -8.651 1.00 38.66 113 VAL A C 1
ATOM 840 O O . VAL A 1 113 ? -9.156 22.813 -8.528 1.00 38.66 113 VAL A O 1
ATOM 843 N N . GLU A 1 114 ? -7.355 23.794 -9.447 1.00 41.38 114 GLU A N 1
ATOM 844 C CA . GLU A 1 114 ? -6.601 22.594 -9.768 1.00 41.38 114 GLU A CA 1
ATOM 845 C C . GLU A 1 114 ? -6.132 22.059 -8.417 1.00 41.38 114 GLU A C 1
ATOM 847 O O . GLU A 1 114 ? -5.020 22.300 -7.954 1.00 41.38 114 GLU A O 1
ATOM 852 N N . THR A 1 115 ? -7.039 21.378 -7.713 1.00 41.19 115 THR A N 1
ATOM 853 C CA . THR A 1 115 ? -6.674 20.478 -6.641 1.00 41.19 115 THR A CA 1
ATOM 854 C C . THR A 1 115 ? -5.719 19.526 -7.313 1.00 41.19 115 THR A C 1
ATOM 856 O O . THR A 1 115 ? -6.163 18.722 -8.133 1.00 41.19 115 THR A O 1
ATOM 859 N N . LEU A 1 116 ? -4.425 19.693 -7.039 1.00 46.72 116 LEU A N 1
ATOM 860 C CA . LEU A 1 116 ? -3.367 18.771 -7.412 1.00 46.72 116 LEU A CA 1
ATOM 861 C C . LEU A 1 116 ? -3.826 17.398 -6.934 1.00 46.72 116 LEU A C 1
ATOM 863 O O . LEU A 1 116 ? -3.700 17.043 -5.762 1.00 46.72 116 LEU A O 1
ATOM 867 N N . GLN A 1 117 ? -4.524 16.688 -7.817 1.00 58.47 117 GLN A N 1
ATOM 868 C CA . GLN A 1 117 ? -5.275 15.517 -7.436 1.00 58.47 117 GLN A CA 1
ATOM 869 C C . GLN A 1 117 ? -4.233 14.437 -7.281 1.00 58.47 117 GLN A C 1
ATOM 871 O O . GLN A 1 117 ? -3.713 13.910 -8.265 1.00 58.47 117 GLN A O 1
ATOM 876 N N . TYR A 1 118 ? -3.919 14.128 -6.027 1.00 70.19 118 TYR A N 1
ATOM 877 C CA . TYR A 1 118 ? -3.083 12.989 -5.735 1.00 70.19 118 TYR A CA 1
ATOM 878 C C . TYR A 1 118 ? -3.744 11.759 -6.365 1.00 70.19 118 TYR A C 1
ATOM 880 O O . TYR A 1 118 ? -4.929 11.524 -6.103 1.00 70.19 118 TYR A O 1
ATOM 888 N N . PRO A 1 119 ? -3.067 11.004 -7.242 1.00 70.19 119 PRO A N 1
ATOM 889 C CA . PRO A 1 119 ? -3.726 10.009 -8.093 1.00 70.19 119 PRO A CA 1
ATOM 890 C C . PRO A 1 119 ? -4.331 8.838 -7.313 1.00 70.19 119 PRO A C 1
ATOM 892 O O . PRO A 1 119 ? -5.161 8.111 -7.852 1.00 70.19 119 PRO A O 1
ATOM 895 N N . LEU A 1 120 ? -3.985 8.705 -6.030 1.00 81.38 120 LEU A N 1
ATOM 896 C CA . LEU A 1 120 ? -4.606 7.775 -5.090 1.00 81.38 120 LEU A CA 1
ATOM 897 C C . LEU A 1 120 ? -5.400 8.459 -3.959 1.00 81.38 120 LEU A C 1
ATOM 899 O O . LEU A 1 120 ? -5.911 7.767 -3.089 1.00 81.38 120 LEU A O 1
ATOM 903 N N . SER A 1 121 ? -5.596 9.787 -3.988 1.00 81.06 121 SER A N 1
ATOM 904 C CA . SER A 1 121 ? -6.383 10.542 -2.979 1.00 81.06 121 SER A CA 1
ATOM 905 C C . SER A 1 121 ? -7.797 10.004 -2.754 1.00 81.06 121 SER A C 1
ATOM 907 O O . SER A 1 121 ? -8.377 10.202 -1.690 1.00 81.06 121 SER A O 1
ATOM 909 N N . LYS A 1 122 ? -8.379 9.352 -3.765 1.00 86.50 122 LYS A N 1
ATOM 910 C CA . LYS A 1 122 ? -9.730 8.799 -3.680 1.00 86.50 122 LYS A CA 1
ATOM 911 C C . LYS A 1 122 ? -9.786 7.432 -3.020 1.00 86.50 122 LYS A C 1
ATOM 913 O O . LYS A 1 122 ? -10.894 7.038 -2.675 1.00 86.50 122 LYS A O 1
ATOM 918 N N . LEU A 1 123 ? -8.655 6.748 -2.830 1.00 90.56 123 LEU A N 1
ATOM 919 C CA . LEU A 1 123 ? -8.595 5.421 -2.229 1.00 90.56 123 LEU A CA 1
ATOM 920 C C . LEU A 1 123 ? -8.970 5.508 -0.746 1.00 90.56 123 LEU A C 1
ATOM 922 O O . LEU A 1 123 ? -8.275 6.145 0.042 1.00 90.56 123 LEU A O 1
ATOM 926 N N . LYS A 1 124 ? -10.089 4.879 -0.375 1.00 92.25 124 LYS A N 1
ATOM 927 C CA . LYS A 1 124 ? -10.686 4.998 0.959 1.00 92.25 124 LYS A CA 1
ATOM 928 C C . LYS A 1 124 ? -10.648 3.714 1.756 1.00 92.25 124 LYS A C 1
ATOM 930 O O . LYS A 1 124 ? -10.444 3.789 2.955 1.00 92.25 124 LYS A O 1
ATOM 935 N N . LYS A 1 125 ? -10.863 2.535 1.162 1.00 94.62 125 LYS A N 1
ATOM 936 C CA . LYS A 1 125 ? -10.951 1.324 1.998 1.00 94.62 125 LYS A CA 1
ATOM 937 C C . LYS A 1 125 ? -9.595 0.707 2.263 1.00 94.62 125 LYS A C 1
ATOM 939 O O . LYS A 1 125 ? -9.182 0.684 3.414 1.00 94.62 125 LYS A O 1
ATOM 944 N N . LYS A 1 126 ? -8.923 0.202 1.231 1.00 95.62 126 LYS A N 1
ATOM 945 C CA . LYS A 1 126 ? -7.814 -0.724 1.452 1.00 95.62 126 LYS A CA 1
ATOM 946 C C . LYS A 1 126 ? -6.675 -0.581 0.458 1.00 95.62 126 LYS A C 1
ATOM 948 O O . LYS A 1 126 ? -6.888 -0.535 -0.754 1.00 95.62 126 LYS A O 1
ATOM 953 N N . LEU A 1 127 ? -5.466 -0.612 1.001 1.00 94.56 127 LEU A N 1
ATOM 954 C CA . LEU A 1 127 ? -4.225 -0.793 0.271 1.00 94.56 127 LEU A CA 1
ATOM 955 C C . LEU A 1 127 ? -3.526 -2.046 0.791 1.00 94.56 127 LEU A C 1
ATOM 957 O O . LEU A 1 127 ? -3.221 -2.148 1.976 1.00 94.56 127 LEU A O 1
ATOM 961 N N . HIS A 1 128 ? -3.263 -2.998 -0.094 1.00 95.19 128 HIS A N 1
ATOM 962 C CA . HIS A 1 128 ? -2.551 -4.220 0.248 1.00 95.19 128 HIS A CA 1
ATOM 963 C C . HIS A 1 128 ? -1.353 -4.397 -0.676 1.00 95.19 128 HIS A C 1
ATOM 965 O O . HIS A 1 128 ? -1.504 -4.488 -1.893 1.00 95.19 128 HIS A O 1
ATOM 971 N N . ILE A 1 129 ? -0.167 -4.482 -0.090 1.00 92.69 129 ILE A N 1
ATOM 972 C CA . ILE A 1 129 ? 1.066 -4.791 -0.803 1.00 92.69 129 ILE A CA 1
ATOM 973 C C . ILE A 1 129 ? 1.657 -6.063 -0.237 1.00 92.69 129 ILE A C 1
ATOM 975 O O . ILE A 1 129 ? 1.744 -6.218 0.978 1.00 92.69 129 ILE A O 1
ATOM 979 N N . SER A 1 130 ? 2.064 -6.973 -1.114 1.00 93.44 130 SER A N 1
ATOM 980 C CA . SER A 1 130 ? 2.738 -8.178 -0.670 1.00 93.44 130 SER A CA 1
ATOM 981 C C . SER A 1 130 ? 3.809 -8.682 -1.626 1.00 93.44 130 SER A C 1
ATOM 983 O O . SER A 1 130 ? 3.678 -8.528 -2.839 1.00 93.44 130 SER A O 1
ATOM 985 N N . GLY A 1 131 ? 4.854 -9.317 -1.091 1.00 89.62 131 GLY A N 1
ATOM 986 C CA . GLY A 1 131 ? 5.875 -9.998 -1.888 1.00 89.62 131 GLY A CA 1
ATOM 987 C C . GLY A 1 131 ? 6.730 -9.035 -2.708 1.00 89.62 131 GLY A C 1
ATOM 988 O O . GLY A 1 131 ? 6.974 -9.307 -3.881 1.00 89.62 131 GLY A O 1
ATOM 989 N N . ILE A 1 132 ? 7.088 -7.879 -2.142 1.00 86.88 132 ILE A N 1
ATOM 990 C CA . ILE A 1 132 ? 7.948 -6.886 -2.796 1.00 86.88 132 ILE A CA 1
ATOM 991 C C . ILE A 1 132 ? 9.356 -6.990 -2.211 1.00 86.88 132 ILE A C 1
ATOM 993 O O . ILE A 1 132 ? 9.586 -6.605 -1.068 1.00 86.88 132 ILE A O 1
ATOM 997 N N . ASP A 1 133 ? 10.301 -7.473 -3.015 1.00 81.56 133 ASP A N 1
ATOM 998 C CA . ASP A 1 133 ? 11.672 -7.761 -2.566 1.00 81.56 133 ASP A CA 1
ATOM 999 C C . ASP A 1 133 ? 12.487 -6.507 -2.227 1.00 81.56 133 ASP A C 1
ATOM 1001 O O . ASP A 1 133 ? 13.471 -6.589 -1.509 1.00 81.56 133 ASP A O 1
ATOM 1005 N N . HIS A 1 134 ? 12.106 -5.336 -2.738 1.00 80.19 134 HIS A N 1
ATOM 1006 C CA . HIS A 1 134 ? 12.764 -4.070 -2.415 1.00 80.19 134 HIS A CA 1
ATOM 1007 C C . HIS A 1 134 ? 11.731 -2.951 -2.389 1.00 80.19 134 HIS A C 1
ATOM 1009 O O . HIS A 1 134 ? 11.372 -2.399 -3.434 1.00 80.19 134 HIS A O 1
ATOM 1015 N N . LEU A 1 135 ? 11.229 -2.631 -1.196 1.00 80.69 135 LEU A N 1
ATOM 1016 C CA . LEU A 1 135 ? 10.353 -1.484 -1.000 1.00 80.69 135 LEU A CA 1
ATOM 1017 C C . LEU A 1 135 ? 11.219 -0.231 -0.785 1.00 80.69 135 LEU A C 1
ATOM 1019 O O . LEU A 1 135 ? 11.947 -0.161 0.204 1.00 80.69 135 LEU A O 1
ATOM 1023 N N . PRO A 1 136 ? 11.210 0.742 -1.708 1.00 78.56 136 PRO A N 1
ATOM 1024 C CA . PRO A 1 136 ? 12.104 1.888 -1.609 1.00 78.56 136 PRO A CA 1
ATOM 1025 C C . PRO A 1 136 ? 11.589 2.905 -0.582 1.00 78.56 136 PRO A C 1
ATOM 1027 O O . PRO A 1 136 ? 10.398 2.930 -0.266 1.00 78.56 136 PRO A O 1
ATOM 1030 N N . LYS A 1 137 ? 12.482 3.758 -0.063 1.00 76.69 137 LYS A N 1
ATOM 1031 C CA . LYS A 1 137 ? 12.199 4.682 1.060 1.00 76.69 137 LYS A CA 1
ATOM 1032 C C . LYS A 1 137 ? 11.029 5.623 0.752 1.00 76.69 137 LYS A C 1
ATOM 1034 O O . LYS A 1 137 ? 10.220 5.960 1.615 1.00 76.69 137 LYS A O 1
ATOM 1039 N N . GLU A 1 138 ? 10.929 6.019 -0.511 1.00 76.19 138 GLU A N 1
ATOM 1040 C CA . GLU A 1 138 ? 9.951 6.954 -1.059 1.00 76.19 138 GLU A CA 1
ATOM 1041 C C . GLU A 1 138 ? 8.523 6.387 -1.048 1.00 76.19 138 GLU A C 1
ATOM 1043 O O . GLU A 1 138 ? 7.560 7.151 -1.126 1.00 76.19 138 GLU A O 1
ATOM 1048 N N . TRP A 1 139 ? 8.367 5.063 -0.904 1.00 79.44 139 TRP A N 1
ATOM 1049 C CA . TRP A 1 139 ? 7.071 4.392 -0.814 1.00 79.44 139 TRP A CA 1
ATOM 1050 C C . TRP A 1 139 ? 6.177 5.011 0.264 1.00 79.44 139 TRP A C 1
ATOM 1052 O O . TRP A 1 139 ? 5.065 5.446 -0.036 1.00 79.44 139 TRP A O 1
ATOM 1062 N N . LEU A 1 140 ? 6.674 5.108 1.504 1.00 77.38 140 LEU A N 1
ATOM 1063 C CA . LEU A 1 140 ? 5.883 5.662 2.604 1.00 77.38 140 LEU A CA 1
ATOM 1064 C C . LEU A 1 140 ? 5.614 7.151 2.429 1.00 77.38 140 LEU A C 1
ATOM 1066 O O . LEU A 1 140 ? 4.570 7.624 2.859 1.00 77.38 140 LEU A O 1
ATOM 1070 N N . GLN A 1 141 ? 6.523 7.902 1.807 1.00 78.94 141 GLN A N 1
ATOM 1071 C CA . GLN A 1 141 ? 6.339 9.342 1.632 1.00 78.94 141 GLN A CA 1
ATOM 1072 C C . GLN A 1 141 ? 5.090 9.654 0.801 1.00 78.94 141 GLN A C 1
ATOM 1074 O O . GLN A 1 141 ? 4.375 10.605 1.101 1.00 78.94 141 GLN A O 1
ATOM 1079 N N . GLY A 1 142 ? 4.768 8.819 -0.190 1.00 77.25 142 GLY A N 1
ATOM 1080 C CA . GLY A 1 142 ? 3.521 8.956 -0.942 1.00 77.25 142 GLY A CA 1
ATOM 1081 C C . GLY A 1 142 ? 2.256 8.637 -0.132 1.00 77.25 142 GLY A C 1
ATOM 1082 O O . GLY A 1 142 ? 1.161 9.089 -0.470 1.00 77.25 142 GLY A O 1
ATOM 1083 N N . MET A 1 143 ? 2.383 7.894 0.970 1.00 83.62 143 MET A N 1
ATOM 1084 C CA . MET A 1 143 ? 1.238 7.446 1.767 1.00 83.62 143 MET A CA 1
ATOM 1085 C C . MET A 1 143 ? 0.647 8.538 2.660 1.00 83.62 143 MET A C 1
ATOM 1087 O O . MET A 1 143 ? -0.544 8.472 2.962 1.00 83.62 143 MET A O 1
ATOM 1091 N N . GLN A 1 144 ? 1.414 9.583 2.995 1.00 82.94 144 GLN A N 1
ATOM 1092 C CA . GLN A 1 144 ? 0.941 10.709 3.819 1.00 82.94 144 GLN A CA 1
ATOM 1093 C C . GLN A 1 144 ? -0.285 11.423 3.212 1.00 82.94 144 GLN A C 1
ATOM 1095 O O . GLN A 1 144 ? -1.065 12.063 3.911 1.00 82.94 144 GLN A O 1
ATOM 1100 N N . HIS A 1 145 ? -0.470 11.315 1.891 1.00 82.44 145 HIS A N 1
ATOM 1101 C CA . HIS A 1 145 ? -1.578 11.932 1.161 1.00 82.44 145 HIS A CA 1
ATOM 1102 C C . HIS A 1 145 ? -2.838 11.054 1.107 1.00 82.44 145 HIS A C 1
ATOM 1104 O O . HIS A 1 145 ? -3.896 11.517 0.677 1.00 82.44 145 HIS A O 1
ATOM 1110 N N . LEU A 1 146 ? -2.755 9.796 1.548 1.00 86.62 146 LEU A N 1
ATOM 1111 C CA . LEU A 1 146 ? -3.868 8.844 1.572 1.00 86.62 146 LEU A CA 1
ATOM 1112 C C . LEU A 1 146 ? -4.667 8.980 2.876 1.00 86.62 146 LEU A C 1
ATOM 1114 O O . LEU A 1 146 ? -4.860 8.013 3.607 1.00 86.62 146 LEU A O 1
ATOM 1118 N N . THR A 1 147 ? -5.117 10.195 3.189 1.00 86.06 147 THR A N 1
ATOM 1119 C CA . THR A 1 147 ? -5.742 10.531 4.484 1.00 86.06 147 THR A CA 1
ATOM 1120 C C . THR A 1 147 ? -7.107 9.885 4.704 1.00 86.06 147 THR A C 1
ATOM 1122 O O . THR A 1 147 ? -7.556 9.767 5.837 1.00 86.06 147 THR A O 1
ATOM 1125 N N . SER A 1 148 ? -7.787 9.469 3.633 1.00 89.19 148 SER A N 1
ATOM 1126 C CA . SER A 1 148 ? -9.097 8.811 3.724 1.00 89.19 148 SER A CA 1
ATOM 1127 C C . SER A 1 148 ? -9.016 7.283 3.825 1.00 89.19 148 SER A C 1
ATOM 1129 O O . SER A 1 148 ? -10.060 6.636 3.930 1.00 89.19 148 SER A O 1
ATOM 1131 N N . LEU A 1 149 ? -7.809 6.712 3.750 1.00 93.69 149 LEU A N 1
ATOM 1132 C CA . LEU A 1 149 ? -7.579 5.272 3.729 1.00 93.69 149 LEU A CA 1
ATOM 1133 C C . LEU A 1 149 ? -7.886 4.639 5.096 1.00 93.69 149 LEU A C 1
ATOM 1135 O O . LEU A 1 149 ? -7.461 5.154 6.125 1.00 93.69 149 LEU A O 1
ATOM 1139 N N . GLN A 1 150 ? -8.609 3.517 5.106 1.00 95.56 150 GLN A N 1
ATOM 1140 C CA . GLN A 1 150 ? -9.019 2.821 6.333 1.00 95.56 150 GLN A CA 1
ATOM 1141 C C . GLN A 1 150 ? -8.104 1.652 6.711 1.00 95.56 150 GLN A C 1
ATOM 1143 O O . GLN A 1 150 ? -7.941 1.377 7.896 1.00 95.56 150 GLN A O 1
ATOM 1148 N N . GLU A 1 151 ? -7.530 0.958 5.727 1.00 95.81 151 GLU A N 1
ATOM 1149 C CA . GLU A 1 151 ? -6.728 -0.249 5.935 1.00 95.81 151 GLU A CA 1
ATOM 1150 C C . GLU A 1 151 ? -5.452 -0.229 5.085 1.00 95.81 151 GLU A C 1
ATOM 1152 O O . GLU A 1 151 ? -5.501 -0.054 3.861 1.00 95.81 151 GLU A O 1
ATOM 1157 N N . ILE A 1 152 ? -4.313 -0.477 5.733 1.00 94.69 152 ILE A N 1
ATOM 1158 C CA . ILE A 1 152 ? -3.043 -0.817 5.091 1.00 94.69 152 ILE A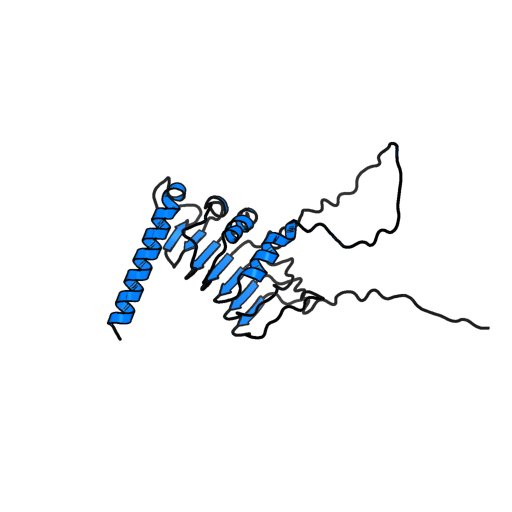 CA 1
ATOM 1159 C C . ILE A 1 152 ? -2.636 -2.219 5.527 1.00 94.69 152 ILE A C 1
ATOM 1161 O O . ILE A 1 152 ? -2.561 -2.526 6.718 1.00 94.69 152 ILE A O 1
ATOM 1165 N N . ARG A 1 153 ? -2.296 -3.051 4.547 1.00 94.81 153 ARG A N 1
ATOM 1166 C CA . ARG A 1 153 ? -1.721 -4.372 4.771 1.00 94.81 153 ARG A CA 1
ATOM 1167 C C . ARG A 1 153 ? -0.425 -4.523 3.988 1.00 94.81 153 ARG A C 1
ATOM 1169 O O . ARG A 1 153 ? -0.419 -4.320 2.773 1.00 94.81 153 ARG A O 1
ATOM 1176 N N . ILE A 1 154 ? 0.657 -4.873 4.674 1.00 92.38 154 ILE A N 1
ATOM 1177 C CA . ILE A 1 154 ? 1.977 -5.074 4.072 1.00 92.38 154 ILE A CA 1
ATOM 1178 C C . ILE A 1 154 ? 2.475 -6.457 4.477 1.00 92.38 154 ILE A C 1
ATOM 1180 O O . ILE A 1 154 ? 2.757 -6.674 5.643 1.00 92.38 154 ILE A O 1
ATOM 1184 N N . ASP A 1 155 ? 2.597 -7.385 3.535 1.00 91.88 155 ASP A N 1
ATOM 1185 C CA . ASP A 1 155 ? 3.006 -8.761 3.842 1.00 91.88 155 ASP A CA 1
ATOM 1186 C C . ASP A 1 155 ? 4.191 -9.193 2.975 1.00 91.88 155 ASP A C 1
ATOM 1188 O O . ASP A 1 155 ? 4.141 -9.123 1.753 1.00 91.88 155 ASP A O 1
ATOM 1192 N N . ASN A 1 156 ? 5.225 -9.769 3.564 1.00 88.75 156 ASN A N 1
ATOM 1193 C CA . ASN A 1 156 ? 6.369 -10.337 2.864 1.00 88.75 156 ASN A CA 1
ATOM 1194 C C . ASN A 1 156 ? 7.090 -9.314 1.964 1.00 88.75 156 ASN A C 1
ATOM 1196 O O . ASN A 1 156 ? 7.393 -9.600 0.808 1.00 88.75 156 ASN A O 1
ATOM 1200 N N . CYS A 1 157 ? 7.318 -8.102 2.474 1.00 87.50 157 CYS A N 1
ATOM 1201 C CA . CYS A 1 157 ? 8.084 -7.063 1.785 1.00 87.50 157 CYS A CA 1
ATOM 1202 C C . CYS A 1 157 ? 9.437 -6.869 2.476 1.00 87.50 157 CYS A C 1
ATOM 1204 O O . CYS A 1 157 ? 9.479 -6.737 3.697 1.00 87.50 157 CYS A O 1
ATOM 1206 N N . LEU A 1 158 ? 10.532 -6.817 1.716 1.00 82.62 158 LEU A N 1
ATOM 1207 C CA . LEU A 1 158 ? 11.865 -6.581 2.280 1.00 82.62 158 LEU A CA 1
ATOM 1208 C C . LEU A 1 158 ? 12.230 -5.089 2.211 1.00 82.62 158 LEU A C 1
ATOM 1210 O O . LEU A 1 158 ? 11.748 -4.345 1.350 1.00 82.62 158 LEU A O 1
ATOM 1214 N N . GLY A 1 159 ? 13.108 -4.654 3.118 1.00 75.19 159 GLY A N 1
ATOM 1215 C CA . GLY A 1 159 ? 13.605 -3.273 3.170 1.00 75.19 159 GLY A CA 1
ATOM 1216 C C . GLY A 1 159 ? 12.727 -2.292 3.954 1.00 75.19 159 GLY A C 1
ATOM 1217 O O . GLY A 1 159 ? 12.972 -1.088 3.908 1.00 75.19 159 GLY A O 1
ATOM 1218 N N . LEU A 1 160 ? 11.729 -2.783 4.702 1.00 72.56 160 LEU A N 1
ATOM 1219 C CA . LEU A 1 160 ? 10.948 -1.942 5.612 1.00 72.56 160 LEU A CA 1
ATOM 1220 C C . LEU A 1 160 ? 11.830 -1.365 6.740 1.00 72.56 160 LEU A C 1
ATOM 1222 O O . LEU A 1 160 ? 11.656 -0.234 7.147 1.00 72.56 160 LEU A O 1
ATOM 1226 N N . GLU A 1 161 ? 12.839 -2.064 7.238 1.00 66.56 161 GLU A N 1
ATOM 1227 C CA . GLU A 1 161 ? 13.486 -1.674 8.504 1.00 66.56 161 GLU A CA 1
ATOM 1228 C C . GLU A 1 161 ? 14.377 -0.411 8.443 1.00 66.56 161 GLU A C 1
ATOM 1230 O O . GLU A 1 161 ? 14.537 0.280 9.447 1.00 66.56 161 GLU A O 1
ATOM 1235 N N . GLU A 1 162 ? 14.931 -0.044 7.284 1.00 59.03 162 GLU A N 1
ATOM 1236 C CA . GLU A 1 162 ? 16.088 0.872 7.223 1.00 59.03 162 GLU A CA 1
ATOM 1237 C C . GLU A 1 162 ? 15.751 2.356 6.940 1.00 59.03 162 GLU A C 1
ATOM 1239 O O . GLU A 1 162 ? 16.651 3.176 6.703 1.00 59.03 162 GLU A O 1
ATOM 1244 N N . THR A 1 163 ? 14.466 2.721 6.810 1.00 53.53 163 THR A N 1
ATOM 1245 C CA . THR A 1 163 ? 14.121 3.895 5.975 1.00 53.53 163 THR A CA 1
ATOM 1246 C C . THR A 1 163 ? 12.907 4.728 6.393 1.00 53.53 163 THR A C 1
ATOM 1248 O O . THR A 1 163 ? 12.586 5.708 5.719 1.00 53.53 163 THR A O 1
ATOM 1251 N N . LEU A 1 164 ? 12.224 4.379 7.483 1.00 61.38 164 LEU A N 1
ATOM 1252 C CA . LEU A 1 164 ? 10.809 4.725 7.601 1.00 61.38 164 LEU A CA 1
ATOM 1253 C C . LEU A 1 164 ? 10.516 5.854 8.586 1.00 61.38 164 LEU A C 1
ATOM 1255 O O . LEU A 1 164 ? 10.786 5.772 9.782 1.00 61.38 164 LEU A O 1
ATOM 1259 N N . ASN A 1 165 ? 9.857 6.887 8.061 1.00 75.56 165 ASN A N 1
ATOM 1260 C CA . ASN A 1 165 ? 9.067 7.807 8.861 1.00 75.56 165 ASN A CA 1
ATOM 1261 C C . ASN A 1 165 ? 7.640 7.251 8.978 1.00 75.56 165 ASN A C 1
ATOM 1263 O O . ASN A 1 165 ? 6.781 7.496 8.129 1.00 75.56 165 ASN A O 1
ATOM 1267 N N . TRP A 1 166 ? 7.398 6.478 10.035 1.00 79.25 166 TRP A N 1
ATOM 1268 C CA . TRP A 1 166 ? 6.113 5.830 10.326 1.00 79.25 166 TRP A CA 1
ATOM 1269 C C . TRP A 1 166 ? 4.937 6.795 10.451 1.00 79.25 166 TRP A C 1
ATOM 1271 O O . TRP A 1 166 ? 3.783 6.406 10.285 1.00 79.25 166 TRP A O 1
ATOM 1281 N N . HIS A 1 167 ? 5.230 8.075 10.675 1.00 83.44 167 HIS A N 1
ATOM 1282 C CA . HIS A 1 167 ? 4.225 9.125 10.761 1.00 83.44 167 HIS A CA 1
ATOM 1283 C C . HIS A 1 167 ? 3.498 9.333 9.421 1.00 83.44 167 HIS A C 1
ATOM 1285 O O . HIS A 1 167 ? 2.410 9.893 9.396 1.00 83.44 167 HIS A O 1
ATOM 1291 N N . ASN A 1 168 ? 4.053 8.828 8.312 1.00 86.06 168 ASN A N 1
ATOM 1292 C CA . ASN A 1 168 ? 3.402 8.859 7.003 1.00 86.06 168 ASN A CA 1
ATOM 1293 C C . ASN A 1 168 ? 2.226 7.881 6.869 1.00 86.06 168 ASN A C 1
ATOM 1295 O O . ASN A 1 168 ? 1.516 7.940 5.867 1.00 86.06 168 ASN A O 1
ATOM 1299 N N . ILE A 1 169 ? 2.057 6.945 7.809 1.00 87.75 169 ILE A N 1
ATOM 1300 C CA . ILE A 1 169 ? 0.961 5.965 7.795 1.00 87.75 169 ILE A CA 1
ATOM 1301 C C . ILE A 1 169 ? 0.186 5.903 9.109 1.00 87.75 169 ILE A C 1
ATOM 1303 O O . ILE A 1 169 ? -0.844 5.239 9.153 1.00 87.75 169 ILE A O 1
ATOM 1307 N N . SER A 1 170 ? 0.631 6.598 10.160 1.00 88.12 170 SER A N 1
ATOM 1308 C CA . SER A 1 1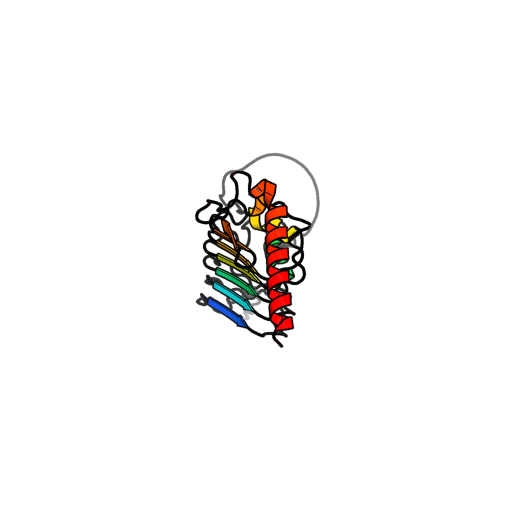70 ? -0.007 6.569 11.483 1.00 88.12 170 SER A CA 1
ATOM 1309 C C . SER A 1 170 ? -1.428 7.138 11.498 1.00 88.12 170 SER A C 1
ATOM 1311 O O . SER A 1 170 ? -2.193 6.854 12.416 1.00 88.12 170 SER A O 1
ATOM 1313 N N . HIS A 1 171 ? -1.809 7.910 10.475 1.00 90.75 171 HIS A N 1
ATOM 1314 C CA . HIS A 1 171 ? -3.175 8.402 10.290 1.00 90.75 171 HIS A CA 1
ATOM 1315 C C . HIS A 1 171 ? -4.168 7.312 9.865 1.00 90.75 171 HIS A C 1
ATOM 1317 O O . HIS A 1 171 ? -5.375 7.550 9.910 1.00 90.75 171 HIS A O 1
ATOM 1323 N N . VAL A 1 172 ? -3.695 6.138 9.432 1.00 93.38 172 VAL A N 1
ATOM 1324 C CA . VAL A 1 172 ? -4.558 5.031 9.005 1.00 93.38 172 VAL A CA 1
ATOM 1325 C C . VAL A 1 172 ? -4.965 4.182 10.215 1.00 93.38 172 VAL A C 1
ATOM 1327 O O . VAL A 1 172 ? -4.099 3.715 10.956 1.00 93.38 172 VAL A O 1
ATOM 1330 N N . PRO A 1 173 ? -6.270 3.935 10.428 1.00 93.31 173 PRO A N 1
ATOM 1331 C CA . PRO A 1 173 ? -6.741 3.287 11.647 1.00 93.31 173 PRO A CA 1
ATOM 1332 C C . PRO A 1 173 ? -6.434 1.789 11.709 1.00 93.31 173 PRO A C 1
ATOM 1334 O O . PRO A 1 173 ? -6.238 1.276 12.805 1.00 93.31 173 PRO A O 1
ATOM 1337 N N . ASN A 1 174 ? -6.399 1.085 10.573 1.00 95.50 174 ASN A N 1
ATOM 1338 C CA . ASN A 1 174 ? -6.147 -0.355 10.538 1.00 95.50 174 ASN A CA 1
ATOM 1339 C C . ASN A 1 174 ? -4.857 -0.651 9.778 1.00 95.50 174 ASN A C 1
ATOM 1341 O O . ASN A 1 174 ? -4.771 -0.437 8.568 1.00 95.50 174 ASN A O 1
ATOM 1345 N N . ILE A 1 175 ? -3.846 -1.143 10.487 1.00 93.81 175 ILE A N 1
ATOM 1346 C CA . ILE A 1 175 ? -2.523 -1.415 9.926 1.00 93.81 175 ILE A CA 1
ATOM 1347 C C . ILE A 1 175 ? -2.110 -2.821 10.336 1.00 93.81 175 ILE A C 1
ATOM 1349 O O . ILE A 1 175 ? -2.146 -3.186 11.511 1.00 93.81 175 ILE A O 1
ATOM 1353 N N . THR A 1 176 ? -1.727 -3.627 9.354 1.00 93.75 176 THR A N 1
ATOM 1354 C CA . THR A 1 176 ? -1.211 -4.983 9.562 1.00 93.75 176 THR A CA 1
ATOM 1355 C C . THR A 1 176 ? 0.073 -5.162 8.765 1.00 93.75 176 THR A C 1
ATOM 1357 O O . THR A 1 176 ? 0.116 -4.812 7.582 1.00 93.75 176 THR A O 1
ATOM 1360 N N . ILE A 1 177 ? 1.105 -5.711 9.405 1.00 91.75 177 ILE A N 1
ATOM 1361 C CA . ILE A 1 177 ? 2.395 -6.010 8.776 1.00 91.75 177 ILE A CA 1
ATOM 1362 C C . ILE A 1 177 ? 2.738 -7.477 9.025 1.00 91.75 177 ILE A C 1
ATOM 1364 O O . ILE A 1 177 ? 2.776 -7.896 10.175 1.00 91.75 177 ILE A O 1
ATOM 1368 N N . ASP A 1 178 ? 2.957 -8.261 7.970 1.00 90.75 178 ASP A N 1
ATOM 1369 C CA . ASP A 1 178 ? 3.274 -9.697 8.038 1.00 90.75 178 ASP A CA 1
ATOM 1370 C C . ASP A 1 178 ? 2.281 -10.501 8.902 1.00 90.75 178 ASP A C 1
ATOM 1372 O O . ASP A 1 178 ? 2.632 -11.437 9.624 1.00 90.75 178 ASP A O 1
ATOM 1376 N N . GLY A 1 179 ? 1.004 -10.115 8.849 1.00 88.81 179 GLY A N 1
ATOM 1377 C CA . GLY A 1 179 ? -0.058 -10.686 9.684 1.00 88.81 179 GLY A CA 1
ATOM 1378 C C . GLY A 1 179 ? -0.064 -10.240 11.154 1.00 88.81 179 GLY A C 1
ATOM 1379 O O . GLY A 1 179 ? -0.963 -10.648 11.889 1.00 88.81 179 GLY A O 1
ATOM 1380 N N . PHE A 1 180 ? 0.869 -9.392 11.588 1.00 90.69 180 PHE A N 1
ATOM 1381 C CA . PHE A 1 180 ? 0.863 -8.776 12.914 1.00 90.69 180 PHE A CA 1
ATOM 1382 C C . PHE A 1 180 ? 0.030 -7.501 12.92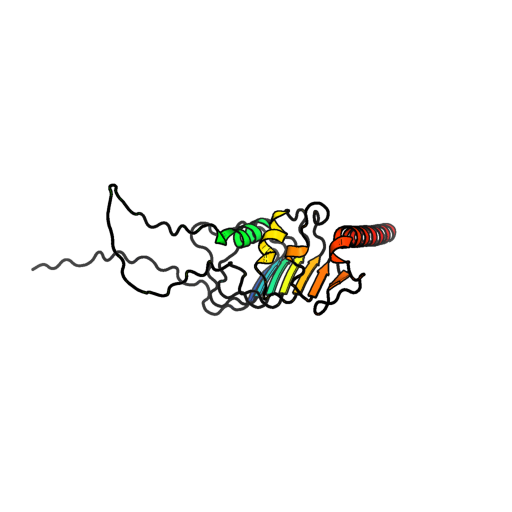1 1.00 90.69 180 PHE A C 1
ATOM 1384 O O . PHE A 1 180 ? 0.175 -6.629 12.059 1.00 90.69 180 PHE A O 1
ATOM 1391 N N . LEU A 1 181 ? -0.841 -7.384 13.922 1.00 91.50 181 LEU A N 1
ATOM 1392 C CA . LEU A 1 181 ? -1.666 -6.203 14.112 1.00 91.50 181 LEU A CA 1
ATOM 1393 C C . LEU A 1 181 ? -0.818 -5.056 14.659 1.00 91.50 181 LEU A C 1
ATOM 1395 O O . LEU A 1 181 ? -0.273 -5.147 15.754 1.00 91.50 181 LEU A O 1
ATOM 1399 N N . ILE A 1 182 ? -0.739 -3.968 13.905 1.00 91.06 182 ILE A N 1
ATOM 1400 C CA . ILE A 1 182 ? -0.028 -2.754 14.302 1.00 91.06 182 ILE A CA 1
ATOM 1401 C C . ILE A 1 182 ? -0.992 -1.744 14.919 1.00 91.06 182 ILE A C 1
ATOM 1403 O O . ILE A 1 182 ? -0.708 -1.171 15.963 1.00 91.06 182 ILE A O 1
ATOM 1407 N N . SER A 1 183 ? -2.137 -1.544 14.271 1.00 91.94 183 SER A N 1
ATOM 1408 C CA . SER A 1 183 ? -3.199 -0.654 14.732 1.00 91.94 183 SER A CA 1
ATOM 1409 C C . SER A 1 183 ? -4.550 -1.197 14.269 1.00 91.94 183 SER A C 1
ATOM 1411 O O . SER A 1 183 ? -4.643 -1.756 13.173 1.00 91.94 183 SER A O 1
ATOM 1413 N N . GLN A 1 184 ? -5.577 -1.053 15.099 1.00 93.12 184 GLN A N 1
ATOM 1414 C CA . GLN A 1 184 ? -6.969 -1.395 14.832 1.00 93.12 184 GLN A CA 1
ATOM 1415 C C . GLN A 1 184 ? -7.868 -0.262 15.312 1.00 93.12 184 GLN A C 1
ATOM 1417 O O . GLN A 1 184 ? -7.822 0.115 16.483 1.00 93.12 184 GLN A O 1
ATOM 1422 N N . ASP A 1 185 ? -8.701 0.278 14.424 1.00 92.19 185 ASP A N 1
ATOM 1423 C CA . ASP A 1 185 ? -9.562 1.430 14.719 1.00 92.19 185 ASP A CA 1
ATOM 1424 C C . ASP A 1 185 ? -8.796 2.611 15.360 1.00 92.19 185 ASP A C 1
ATOM 1426 O O . ASP A 1 185 ? -9.319 3.330 16.215 1.00 92.19 185 ASP A O 1
ATOM 1430 N N . GLY A 1 186 ? -7.526 2.791 14.974 1.00 86.94 186 GLY A N 1
ATOM 1431 C CA . GLY A 1 186 ? -6.627 3.819 15.508 1.00 86.94 186 GLY A CA 1
ATOM 1432 C C . GLY A 1 186 ? -6.019 3.496 16.877 1.00 86.94 186 GLY A C 1
ATOM 1433 O O . GLY A 1 186 ? -5.301 4.326 17.428 1.00 86.94 186 GLY A O 1
ATOM 1434 N N . ARG A 1 187 ? -6.293 2.313 17.437 1.00 88.25 187 ARG A N 1
ATOM 1435 C CA . ARG A 1 187 ? -5.685 1.813 18.674 1.00 88.25 187 ARG A CA 1
ATOM 1436 C C . ARG A 1 187 ? -4.608 0.789 18.374 1.00 88.25 187 ARG A C 1
ATOM 1438 O O . ARG A 1 187 ? -4.790 -0.106 17.561 1.00 88.25 187 ARG A O 1
ATOM 1445 N N . SER A 1 188 ? -3.516 0.878 19.108 1.00 87.19 188 SER A N 1
ATOM 1446 C CA . SER A 1 188 ? -2.413 -0.062 19.012 1.00 87.19 188 SER A CA 1
ATOM 1447 C C . SER A 1 188 ? -2.481 -1.084 20.151 1.00 87.19 188 SER A C 1
ATOM 1449 O O . SER A 1 188 ? -2.771 -0.695 21.281 1.00 87.19 188 SER A O 1
ATOM 1451 N N . PRO A 1 189 ? -2.237 -2.383 19.890 1.00 86.56 189 PRO A N 1
ATOM 1452 C CA . PRO A 1 189 ? -2.043 -3.381 20.944 1.00 86.56 189 PRO A CA 1
ATOM 1453 C C . PRO A 1 189 ? -0.663 -3.273 21.619 1.00 86.56 189 PRO A C 1
ATOM 1455 O O . PRO A 1 189 ? -0.385 -4.001 22.569 1.00 86.56 189 PRO A O 1
ATOM 1458 N N . TRP A 1 190 ? 0.205 -2.405 21.102 1.00 85.50 190 TRP A N 1
ATOM 1459 C CA . TRP A 1 190 ? 1.538 -2.111 21.613 1.00 85.50 190 TRP A CA 1
ATOM 1460 C C . TRP A 1 190 ? 1.481 -0.906 22.577 1.00 85.50 190 TRP A C 1
ATOM 1462 O O . TRP A 1 190 ? 0.434 -0.279 22.722 1.00 85.50 190 TRP A O 1
ATOM 1472 N N . ASP A 1 191 ? 2.598 -0.569 23.227 1.00 82.25 191 ASP A N 1
ATOM 1473 C CA . ASP A 1 191 ? 2.671 0.511 24.230 1.00 82.25 191 ASP A CA 1
ATOM 1474 C C . ASP A 1 191 ? 2.160 1.883 23.720 1.00 82.25 191 ASP A C 1
ATOM 1476 O O . ASP A 1 191 ? 2.111 2.145 22.515 1.00 82.25 191 ASP A O 1
ATOM 1480 N N . GLU A 1 192 ? 1.848 2.809 24.637 1.00 77.12 192 GLU A N 1
ATOM 1481 C CA . GLU A 1 192 ? 1.375 4.176 24.315 1.00 77.12 192 GLU A CA 1
ATOM 1482 C C . GLU A 1 192 ? 2.278 4.893 23.284 1.00 77.12 192 GLU A C 1
ATOM 1484 O O . GLU A 1 192 ? 1.788 5.525 22.349 1.00 77.12 192 GLU A O 1
ATOM 1489 N N . ASP A 1 193 ? 3.597 4.679 23.359 1.00 80.50 193 ASP A N 1
ATOM 1490 C CA . ASP A 1 193 ? 4.604 5.233 22.441 1.00 80.50 193 ASP A CA 1
ATOM 1491 C C . ASP A 1 193 ? 5.017 4.272 21.304 1.00 80.50 193 ASP A C 1
ATOM 1493 O O . ASP A 1 193 ? 6.135 4.337 20.783 1.00 80.50 193 ASP A O 1
ATOM 1497 N N . HIS A 1 194 ? 4.156 3.340 20.893 1.00 80.19 194 HIS A N 1
ATOM 1498 C CA . HIS A 1 194 ? 4.510 2.310 19.907 1.00 80.19 194 HIS A CA 1
ATOM 1499 C C . HIS A 1 194 ? 5.038 2.849 18.571 1.00 80.19 194 HIS A C 1
ATOM 1501 O O . HIS A 1 194 ? 5.896 2.206 17.977 1.00 80.19 194 HIS A O 1
ATOM 1507 N N . TRP A 1 195 ? 4.594 4.022 18.103 1.00 85.88 195 TRP A N 1
ATOM 1508 C CA . TRP A 1 195 ? 5.144 4.646 16.891 1.00 85.88 195 TRP A CA 1
ATOM 1509 C C . TRP A 1 195 ? 6.616 5.059 17.051 1.00 85.88 195 TRP A C 1
ATOM 1511 O O . TRP A 1 195 ? 7.369 5.006 16.079 1.00 85.88 195 TRP A O 1
ATOM 1521 N N . ASN A 1 196 ? 7.052 5.403 18.269 1.00 84.12 196 ASN A N 1
ATOM 1522 C CA . ASN A 1 196 ? 8.465 5.646 18.588 1.00 84.12 196 ASN A CA 1
ATOM 1523 C C . ASN A 1 196 ? 9.247 4.328 18.695 1.00 84.12 196 ASN A C 1
ATOM 1525 O O . ASN A 1 196 ? 10.403 4.251 18.287 1.00 84.12 196 ASN A O 1
ATOM 1529 N N . ASN A 1 197 ? 8.597 3.271 19.187 1.00 83.50 197 ASN A N 1
ATOM 1530 C CA . ASN A 1 197 ? 9.164 1.923 19.282 1.00 83.50 197 ASN A CA 1
ATOM 1531 C C . ASN A 1 197 ? 8.970 1.081 18.010 1.00 83.50 197 ASN A C 1
ATOM 1533 O O . ASN A 1 197 ? 9.313 -0.101 17.991 1.00 83.50 197 ASN A O 1
ATOM 1537 N N . PHE A 1 198 ? 8.452 1.668 16.932 1.00 84.69 198 PHE A N 1
ATOM 1538 C CA . PHE A 1 198 ? 8.070 0.932 15.733 1.00 84.69 198 PHE A CA 1
ATOM 1539 C C . PHE A 1 198 ? 9.214 0.138 15.085 1.00 84.69 198 PHE A C 1
ATOM 1541 O O . PHE A 1 198 ? 8.984 -1.009 14.702 1.00 84.69 198 PHE A O 1
ATOM 1548 N N . PRO A 1 199 ? 10.460 0.655 15.003 1.00 83.56 199 PRO A N 1
ATOM 1549 C CA . PRO A 1 199 ? 11.585 -0.135 14.500 1.00 83.56 199 PRO A CA 1
ATOM 1550 C C . PRO A 1 199 ? 11.803 -1.434 15.286 1.00 83.56 199 PRO A C 1
ATOM 1552 O O . PRO A 1 199 ? 12.097 -2.472 14.702 1.00 83.56 199 PRO A O 1
ATOM 1555 N N . ARG A 1 200 ? 11.590 -1.406 16.608 1.00 84.62 200 ARG A N 1
ATOM 1556 C CA . ARG A 1 200 ? 11.679 -2.596 17.460 1.00 84.62 200 ARG A CA 1
ATOM 1557 C C . ARG A 1 200 ? 10.530 -3.567 17.193 1.00 84.62 200 ARG A C 1
ATOM 1559 O O . ARG A 1 200 ? 10.754 -4.771 17.182 1.00 84.62 200 ARG A O 1
ATOM 1566 N N . ILE A 1 201 ? 9.322 -3.053 16.951 1.00 86.38 201 ILE A N 1
ATOM 1567 C CA . ILE A 1 201 ? 8.161 -3.869 16.564 1.00 86.38 201 ILE A CA 1
ATOM 1568 C C . ILE A 1 201 ? 8.443 -4.593 15.244 1.00 86.38 201 ILE A C 1
ATOM 1570 O O . ILE A 1 201 ? 8.247 -5.803 15.167 1.00 86.38 201 ILE A O 1
ATOM 1574 N N . LEU A 1 202 ? 8.969 -3.894 14.232 1.00 84.25 202 LEU A N 1
ATOM 1575 C CA . LEU A 1 202 ? 9.393 -4.530 12.983 1.00 84.25 202 LEU A CA 1
ATOM 1576 C C . LEU A 1 202 ? 10.452 -5.606 13.208 1.00 84.25 202 LEU A C 1
ATOM 1578 O O . LEU A 1 202 ? 10.329 -6.694 12.657 1.00 84.25 202 LEU A O 1
ATOM 1582 N N . GLN A 1 203 ? 11.469 -5.312 14.019 1.00 86.31 203 GLN A N 1
ATOM 1583 C CA . GLN A 1 203 ? 12.514 -6.282 14.319 1.00 86.31 203 GLN A CA 1
ATOM 1584 C C . GLN A 1 203 ? 11.917 -7.553 14.942 1.00 86.31 203 GLN A C 1
ATOM 1586 O O . GLN A 1 203 ? 12.245 -8.658 14.519 1.00 86.31 203 GLN A O 1
ATOM 1591 N N . MET A 1 204 ? 10.979 -7.417 15.886 1.00 86.50 204 MET A N 1
ATOM 1592 C CA . MET A 1 204 ? 10.273 -8.563 16.471 1.00 86.50 204 MET A CA 1
ATOM 1593 C C . MET A 1 204 ? 9.471 -9.349 15.425 1.00 86.50 204 MET A C 1
ATOM 1595 O O . MET A 1 204 ? 9.473 -10.579 15.446 1.00 86.50 204 MET A O 1
ATOM 1599 N N . ILE A 1 205 ? 8.802 -8.657 14.499 1.00 86.19 205 ILE A N 1
ATOM 1600 C CA . ILE A 1 205 ? 8.062 -9.278 13.388 1.00 86.19 205 ILE A CA 1
ATOM 1601 C C . ILE A 1 205 ? 9.012 -10.076 12.484 1.00 86.19 205 ILE A C 1
ATOM 1603 O O . ILE A 1 205 ? 8.725 -11.224 12.141 1.00 86.19 205 ILE A O 1
ATOM 1607 N N . SER A 1 206 ? 10.156 -9.488 12.143 1.00 84.00 206 SER A N 1
ATOM 1608 C CA . SER A 1 206 ? 11.215 -10.083 11.325 1.00 84.00 206 SER A CA 1
ATOM 1609 C C . SER A 1 206 ? 11.810 -11.334 11.982 1.00 84.00 206 SER A C 1
ATOM 1611 O O . SER A 1 206 ? 11.903 -12.393 11.358 1.00 84.00 206 SER A O 1
ATOM 1613 N N . GLU A 1 207 ? 12.102 -11.267 13.284 1.00 87.75 207 GLU A N 1
ATOM 1614 C CA . GLU A 1 207 ? 12.583 -12.400 14.081 1.00 87.75 207 GLU A CA 1
ATOM 1615 C C . GLU A 1 207 ? 11.548 -13.535 14.165 1.00 87.75 207 GLU A C 1
ATOM 1617 O O . GLU A 1 207 ? 11.889 -14.708 13.991 1.00 87.75 207 GLU A O 1
ATOM 1622 N N . GLU A 1 208 ? 10.272 -13.217 14.402 1.00 86.00 208 GLU A N 1
ATOM 1623 C CA . GLU A 1 208 ? 9.195 -14.214 14.437 1.00 86.00 208 GLU A CA 1
ATOM 1624 C C . GLU A 1 208 ? 8.954 -14.864 13.073 1.00 86.00 208 GLU A C 1
ATOM 1626 O O . GLU A 1 208 ? 8.677 -16.065 12.989 1.00 86.00 208 GLU A O 1
ATOM 1631 N N . LYS A 1 209 ? 9.099 -14.099 11.989 1.00 81.62 209 LYS A N 1
ATOM 1632 C CA . LYS A 1 209 ? 9.047 -14.631 10.629 1.00 81.62 209 LYS A CA 1
ATOM 1633 C C . LYS A 1 209 ? 10.185 -15.624 10.380 1.00 81.62 209 LYS A C 1
ATOM 1635 O O . LYS A 1 209 ? 9.916 -16.746 9.951 1.00 81.62 209 LYS A O 1
ATOM 1640 N N . ALA A 1 210 ? 11.420 -15.267 10.738 1.00 84.12 210 ALA A N 1
ATOM 1641 C CA . ALA A 1 210 ? 12.584 -16.141 10.584 1.00 84.12 210 ALA A CA 1
ATOM 1642 C C . ALA A 1 210 ? 12.440 -17.460 11.371 1.00 84.12 210 ALA A C 1
ATOM 1644 O O . ALA A 1 210 ? 12.794 -18.530 10.869 1.00 84.12 210 ALA A O 1
ATOM 1645 N N . LYS A 1 211 ? 11.856 -17.421 12.579 1.00 85.81 211 LYS A N 1
ATOM 1646 C CA . LYS A 1 211 ? 11.568 -18.636 13.368 1.00 85.81 211 LYS A CA 1
ATOM 1647 C C . LYS A 1 211 ? 10.591 -19.575 12.659 1.00 85.81 211 LYS A C 1
ATOM 1649 O O . LYS A 1 211 ? 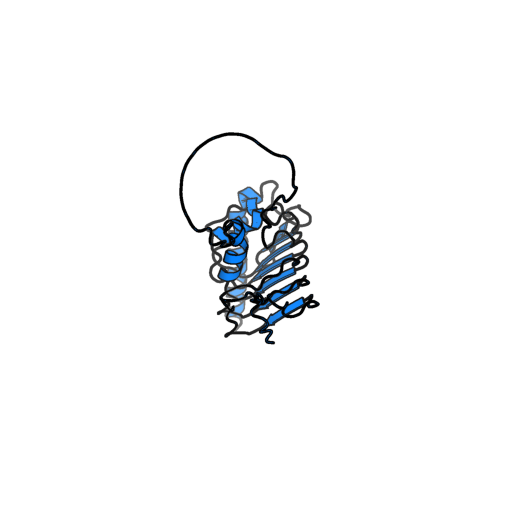10.801 -20.788 12.666 1.00 85.81 211 LYS A O 1
ATOM 1654 N N . LYS A 1 212 ? 9.535 -19.031 12.046 1.00 80.31 212 LYS A N 1
ATOM 1655 C CA . LYS A 1 212 ? 8.532 -19.826 11.316 1.00 80.31 212 LYS A CA 1
ATOM 1656 C C . LYS A 1 212 ? 9.112 -20.461 10.053 1.00 80.31 212 LYS A C 1
ATOM 1658 O O . LYS A 1 212 ? 8.808 -21.617 9.768 1.00 80.31 212 LYS A O 1
ATOM 1663 N N . GLU A 1 213 ? 9.971 -19.745 9.331 1.00 76.88 213 GLU A N 1
ATOM 1664 C CA . GLU A 1 213 ? 10.650 -20.267 8.138 1.00 76.88 213 GLU A CA 1
ATOM 1665 C C . GLU A 1 213 ? 11.637 -21.394 8.488 1.00 76.88 213 GLU A C 1
ATOM 1667 O O . GLU A 1 213 ? 11.616 -22.449 7.854 1.00 76.88 213 GLU A O 1
ATOM 1672 N N . GLY A 1 214 ? 12.420 -21.244 9.564 1.00 71.38 214 GLY A N 1
ATOM 1673 C CA . GLY A 1 214 ? 13.339 -22.291 10.029 1.00 71.38 214 GLY A CA 1
ATOM 1674 C C . GLY A 1 214 ? 12.643 -23.582 10.489 1.00 71.38 214 GLY A C 1
ATOM 1675 O O . GLY A 1 214 ? 13.177 -24.676 10.305 1.00 71.38 214 GLY A O 1
ATOM 1676 N N . GLN A 1 215 ? 11.433 -23.489 11.050 1.00 67.06 215 GLN A N 1
ATOM 1677 C CA . GLN A 1 215 ? 10.640 -24.666 11.435 1.00 67.06 215 GLN A CA 1
ATOM 1678 C C . GLN A 1 215 ? 10.005 -25.383 10.233 1.00 67.06 215 GLN A C 1
ATOM 1680 O O . GLN A 1 215 ? 9.889 -26.611 10.244 1.00 67.06 215 GLN A O 1
ATOM 1685 N N . ALA A 1 216 ? 9.617 -24.637 9.194 1.00 63.62 216 ALA A N 1
ATOM 1686 C CA . ALA A 1 216 ? 9.056 -25.204 7.970 1.00 63.62 216 ALA A CA 1
ATOM 1687 C C . ALA A 1 216 ? 10.103 -25.984 7.154 1.00 63.62 216 ALA A C 1
ATOM 1689 O O . ALA A 1 216 ? 9.774 -27.026 6.589 1.00 63.62 216 ALA A O 1
ATOM 1690 N N . GLU A 1 217 ? 11.357 -25.523 7.139 1.00 58.56 217 GLU A N 1
ATOM 1691 C CA . GLU A 1 217 ? 12.451 -26.192 6.421 1.00 58.56 217 GLU A CA 1
ATOM 1692 C C . GLU A 1 217 ? 12.982 -27.431 7.167 1.00 58.56 217 GLU A C 1
ATOM 1694 O O . GLU A 1 217 ? 13.386 -28.399 6.538 1.00 58.56 217 GLU A O 1
ATOM 1699 N N . SER A 1 218 ? 12.899 -27.459 8.505 1.00 57.69 218 SER A N 1
ATOM 1700 C CA . SER A 1 218 ? 13.274 -28.623 9.337 1.00 57.69 218 SER A CA 1
ATOM 1701 C C . SER A 1 218 ? 12.255 -29.781 9.287 1.00 57.69 218 SER A C 1
ATOM 1703 O O . SER A 1 218 ? 12.512 -30.874 9.787 1.00 57.69 218 SER A O 1
ATOM 1705 N N . SER A 1 219 ? 11.077 -29.547 8.696 1.00 56.34 219 SER A N 1
ATOM 1706 C CA . SER A 1 219 ? 9.987 -30.531 8.580 1.00 56.34 219 SER A CA 1
ATOM 1707 C C . SER A 1 219 ? 9.877 -31.169 7.182 1.00 56.34 219 SER A C 1
ATOM 1709 O O . SER A 1 219 ? 8.889 -31.855 6.907 1.00 56.34 219 SER A O 1
ATOM 1711 N N . ARG A 1 220 ? 10.850 -30.922 6.294 1.00 50.12 220 ARG A N 1
ATOM 1712 C CA . ARG A 1 220 ? 10.978 -31.520 4.953 1.00 50.12 220 ARG A CA 1
ATOM 1713 C C . ARG A 1 220 ? 12.142 -32.500 4.900 1.00 50.12 220 ARG A C 1
ATOM 1715 O O . ARG A 1 220 ? 11.997 -33.489 4.149 1.00 50.12 220 ARG A O 1
#

Secondary structure (DSSP, 8-state):
----------------S-TT--EEEEES-TT----TTS--B-TT--EEEEES-TT---PPB-TT--SEEEEESS-SHHHHHHHHGGG-------------------------------TTTT--SEEEEE--S---THHHHHHTT-TT--EEEEES-SS-TTS--GGGTTT-SEEEETTEEEEBTTB-SS-TTTTTSHHHHHHHHHHHHHHHHHHHHTT-

Radius of gyration: 23.12 Å; chains: 1; bounding box: 35×78×83 Å

pLDDT: mean 74.04, std 19.6, range [30.23, 95.81]

Sequence (220 aa):
MDDKDEGAGKKAASTPFFPSLKELELCQCPRLKGRRRKPLQFPKLSKLLIAHCFVLTSMPSFPTLDMELVLRSSGIQPLLDTLAMSSAGHINVPSTASCSSSSSSSPSSSSEVETLQYPLSKLKKKLHISGIDHLPKEWLQGMQHLTSLQEIRIDNCLGLEETLNWHNISHVPNITIDGFLISQDGRSPWDEDHWNNFPRILQMISEEKAKKEGQAESSR

Foldseek 3Di:
DDDDDDDPPPPPPDDAPDAPDAEDAAEQPQPDEADPPAARDHARHQYYAYENHARYPADHQYQQNAEEDHAYQYDCVNVLCLLVVLVPPDPPDPDDDDDDDDDDDDDDDDDDPVPSDSSCLNHAEEYEYENAADDDLSNLVSQLSNLRYAEYEYAHYPDPQPHDPCVSCLSHQFYYYNNRTQHHNSDGPDDPVCSVVVSVVVVVSVVVVVVVVVVVVVVD

Organism: NCBI:txid586396

InterPro domains:
  IPR032675 Leucine-rich repeat domain superfamily [G3DSA:3.80.10.10] (8-200)